Protein AF-A0A397EWI5-F1 (afdb_monomer)

InterPro domains:
  IPR003034 SAP domain [PS50800] (207-234)
  IPR019380 Casein kinase substrate, phosphoprotein PP28 [PF10252] (102-180)
  IPR039876 28kDa heat- and acid-stable phosphoprotein [PTHR22055] (16-190)

Foldseek 3Di:
DDDDDDDDPPPPPPPPDDPPVPDDDDDDDDPVSVVVVVVVVVVVVVVVVVCVVVVPPDPPPPPPDPPPDDPPPPVVVVPDDDPPPPPDDDDPDCVVVDPPPDPVPPDPDDDDPVNDDPPDDDDDDDPVRVVVVVVVVVVVVVVVCLVVLNDPVSVVVVVVVVVVVVVVVVVVVVVVVVVVVVVVVVVVVVVVCVVLPPCPPPDPVRLLVDDLVVLLVVCVSVVHDSDDDSVVSD

Mean predicted aligned error: 22.22 Å

pLDDT: mean 75.59, std 18.31, range [39.31, 98.06]

Solvent-accessible surface area (backbone atoms only — not comparable to full-atom values): 15194 Å² total; per-residue (Å²): 135,86,86,85,85,77,88,78,81,80,74,82,77,81,79,89,70,83,81,87,66,78,72,86,85,84,77,77,90,48,72,68,57,47,52,54,50,48,53,53,51,47,54,52,49,48,55,54,48,49,46,65,73,70,65,65,83,72,88,71,80,80,76,76,64,90,72,85,87,65,70,82,69,59,67,68,65,76,74,70,86,83,84,80,76,79,75,77,78,77,73,74,71,70,68,70,71,59,82,78,86,49,86,84,67,66,74,85,72,84,80,55,81,89,76,62,64,92,83,56,82,77,74,79,72,50,74,69,52,50,54,48,52,51,52,50,52,50,50,52,50,49,51,53,35,37,76,69,41,69,35,73,65,37,40,51,52,50,51,53,52,49,52,53,49,49,54,50,51,52,51,52,50,50,49,52,53,50,52,52,51,48,50,50,50,48,51,51,50,50,54,52,45,52,75,74,43,88,66,73,82,66,52,75,71,55,50,69,68,51,54,62,65,60,38,37,50,56,26,52,78,70,72,46,80,73,77,74,57,66,80,71,57,99

Radius of gyration: 45.36 Å; Cα contacts (8 Å, |Δi|>4): 39; chains: 1; bounding box: 92×62×123 Å

Organism: Aphanomyces astaci (NCBI:txid112090)

Secondary structure (DSSP, 8-state):
-----------------------------SHHHHHHHHHHHHHHHHHHHHHHHH-------------TT-HHHHHHHTTS-------PPPPPGGGGTS----GGG---PPPPGGG--TTSPPPP--HHHHHHHHHHHHHHHHHHHHHTT-SHHHHHHHHHHHHHHHHHHHHHHHHHHHHHHHHHHHHHHHHHHHHT-------HHHHHHS-HHHHHHHHHHTT----S-GGG--

Sequence (234 aa):
MSGKGDAAAKKAKSSKRNSLKGGNRKFVTSAEELEARNVVEEVRQEKRRVRRDDGESDDEDDDEEDADGVVFDRIVEEKEDEIEEKKVSKPKGVAGIIQVQNPNFASTKAIKAKDIDPNAEAQPLTRREREAIEKEAKAANYMKRHLAGQTDEAKRDIRRLEEVKKRREDAALRKKQEEEAAAELAKKAAKVSVKGGDDEALDARAIKALKPNALKDHLKERGLSIQGQKNDLI

Structure (mmCIF, N/CA/C/O backbone):
data_AF-A0A397EWI5-F1
#
_entry.id   AF-A0A397EWI5-F1
#
loop_
_atom_site.group_PDB
_atom_site.id
_atom_site.type_symbol
_atom_site.label_atom_id
_atom_site.label_alt_id
_atom_site.label_comp_id
_atom_site.label_asym_id
_atom_site.label_entity_id
_atom_site.label_seq_id
_atom_site.pdbx_PDB_ins_code
_atom_site.Cartn_x
_atom_site.Cartn_y
_atom_site.Cartn_z
_atom_site.occupancy
_atom_site.B_iso_or_equiv
_atom_site.auth_seq_id
_atom_site.auth_comp_id
_atom_site.auth_asym_id
_atom_site.auth_atom_id
_atom_site.pdbx_PDB_model_num
ATOM 1 N N . MET A 1 1 ? -60.753 34.280 -49.399 1.00 40.81 1 MET A N 1
ATOM 2 C CA . MET A 1 1 ? -59.974 35.533 -49.324 1.00 40.81 1 MET A CA 1
ATOM 3 C C . MET A 1 1 ? -59.383 35.657 -47.927 1.00 40.81 1 MET A C 1
ATOM 5 O O . MET A 1 1 ? -60.055 35.279 -46.979 1.00 40.81 1 MET A O 1
ATOM 9 N N . SER A 1 2 ? -58.132 36.126 -47.870 1.00 43.91 2 SER A N 1
ATOM 10 C CA . SER A 1 2 ? -57.338 36.582 -46.711 1.00 43.91 2 SER A CA 1
ATOM 11 C C . SER A 1 2 ? -57.169 35.643 -45.510 1.00 43.91 2 SER A C 1
ATOM 13 O O . SER A 1 2 ? -58.059 35.491 -44.675 1.00 43.91 2 SER A O 1
ATOM 15 N N . GLY A 1 3 ? -55.959 35.089 -45.403 1.00 40.38 3 GLY A N 1
ATOM 16 C CA . GLY A 1 3 ? -55.473 34.352 -44.246 1.00 40.38 3 GLY A CA 1
ATOM 17 C C . GLY A 1 3 ? -55.273 35.219 -42.999 1.00 40.38 3 GLY A C 1
ATOM 18 O O . GLY A 1 3 ? -54.975 36.409 -43.077 1.00 40.38 3 GLY A O 1
ATOM 19 N N . LYS A 1 4 ? -55.408 34.571 -41.842 1.00 45.59 4 LYS A N 1
ATOM 20 C CA . LYS A 1 4 ? -54.893 35.033 -40.552 1.00 45.59 4 LYS A CA 1
ATOM 21 C C . LYS A 1 4 ? -53.598 34.275 -40.291 1.00 45.59 4 LYS A C 1
ATOM 23 O O . LYS A 1 4 ? -53.622 33.075 -40.039 1.00 45.59 4 LYS A O 1
ATOM 28 N N . GLY A 1 5 ? -52.476 34.968 -40.456 1.00 44.75 5 GLY A N 1
ATOM 29 C CA . GLY A 1 5 ? -51.176 34.498 -40.006 1.00 44.75 5 GLY A CA 1
ATOM 30 C C . GLY A 1 5 ? -51.009 34.857 -38.538 1.00 44.75 5 GLY A C 1
ATOM 31 O O . GLY A 1 5 ? -50.832 36.029 -38.226 1.00 44.75 5 GLY A O 1
ATOM 32 N N . ASP A 1 6 ? -51.053 33.857 -37.662 1.00 45.38 6 ASP A N 1
ATOM 33 C CA . ASP A 1 6 ? -50.545 33.980 -36.299 1.00 45.38 6 ASP A CA 1
ATOM 34 C C . ASP A 1 6 ? -49.130 33.400 -36.244 1.00 45.38 6 ASP A C 1
ATOM 36 O O . ASP A 1 6 ? -48.867 32.241 -36.577 1.00 45.38 6 ASP A O 1
ATOM 40 N N . ALA A 1 7 ? -48.198 34.271 -35.874 1.00 52.75 7 ALA A N 1
ATOM 41 C CA . ALA A 1 7 ? -46.773 34.021 -35.807 1.00 52.75 7 ALA A CA 1
ATOM 42 C C . ALA A 1 7 ? -46.434 33.025 -34.686 1.00 52.75 7 ALA A C 1
ATOM 44 O O . ALA A 1 7 ? -46.258 33.400 -33.528 1.00 52.75 7 ALA A O 1
ATOM 45 N N . ALA A 1 8 ? -46.264 31.749 -35.030 1.00 46.31 8 ALA A N 1
ATOM 46 C CA . ALA A 1 8 ? -45.637 30.772 -34.145 1.00 46.31 8 ALA A CA 1
ATOM 47 C C . ALA A 1 8 ? -44.123 30.742 -34.403 1.00 46.31 8 ALA A C 1
ATOM 49 O O . ALA A 1 8 ? -43.613 29.943 -35.190 1.00 46.31 8 ALA A O 1
ATOM 50 N N . ALA A 1 9 ? -43.394 31.630 -33.725 1.00 50.38 9 ALA A N 1
ATOM 51 C CA . ALA A 1 9 ? -41.940 31.591 -33.643 1.00 50.38 9 ALA A CA 1
ATOM 52 C C . ALA A 1 9 ? -41.485 30.258 -33.014 1.00 50.38 9 ALA A C 1
ATOM 54 O O . ALA A 1 9 ? -41.440 30.105 -31.791 1.00 50.38 9 ALA A O 1
ATOM 55 N N . LYS A 1 10 ? -41.132 29.270 -33.848 1.00 51.84 10 LYS A N 1
ATOM 56 C CA . LYS A 1 10 ? -40.450 28.049 -33.403 1.00 51.84 10 LYS A CA 1
ATOM 57 C C . LYS A 1 10 ? -39.008 28.392 -33.030 1.00 51.84 10 LYS A C 1
ATOM 59 O O . LYS A 1 10 ? -38.083 28.273 -33.825 1.00 51.84 10 LYS A O 1
ATOM 64 N N . LYS A 1 11 ? -38.829 28.824 -31.783 1.00 46.34 11 LYS A N 1
ATOM 65 C CA . LYS A 1 11 ? -37.534 28.885 -31.103 1.00 46.34 11 LYS A CA 1
ATOM 66 C C . LYS A 1 11 ? -36.991 27.452 -31.031 1.00 46.34 11 LYS A C 1
ATOM 68 O O . LYS A 1 11 ? -37.530 26.631 -30.288 1.00 46.34 11 LYS A O 1
ATOM 73 N N . ALA A 1 12 ? -35.970 27.141 -31.828 1.00 51.84 12 ALA A N 1
ATOM 74 C CA . ALA A 1 12 ? -35.225 25.892 -31.733 1.00 51.84 12 ALA A CA 1
ATOM 75 C C . ALA A 1 12 ? -34.712 25.741 -30.292 1.00 51.84 12 ALA A C 1
ATOM 77 O O . ALA A 1 12 ? -33.866 26.508 -29.831 1.00 51.84 12 ALA A O 1
ATOM 78 N N . LYS A 1 13 ? -35.279 24.795 -29.537 1.00 49.25 13 LYS A N 1
ATOM 79 C CA . LYS A 1 13 ? -34.755 24.425 -28.224 1.00 49.25 13 LYS A CA 1
ATOM 80 C C . LYS A 1 13 ? -33.494 23.605 -28.467 1.00 49.25 13 LYS A C 1
ATOM 82 O O . LYS A 1 13 ? -33.580 22.416 -28.745 1.00 49.25 13 LYS A O 1
ATOM 87 N N . SER A 1 14 ? -32.331 24.237 -28.345 1.00 51.69 14 SER A N 1
ATOM 88 C CA . SER A 1 14 ? -31.077 23.524 -28.135 1.00 51.69 14 SER A CA 1
ATOM 89 C C . SER A 1 14 ? -31.156 22.790 -26.789 1.00 51.69 14 SER A C 1
ATOM 91 O O . SER A 1 14 ? -30.956 23.357 -25.713 1.00 51.69 14 SER A O 1
ATOM 93 N N . SER A 1 15 ? -31.502 21.505 -26.833 1.00 55.22 15 SER A N 1
ATOM 94 C CA . SER A 1 15 ? -31.470 20.605 -25.673 1.00 55.22 15 SER A CA 1
ATOM 95 C C . SER A 1 15 ? -30.116 19.911 -25.521 1.00 55.22 15 SER A C 1
ATOM 97 O O . SER A 1 15 ? -30.029 18.847 -24.920 1.00 55.22 15 SER A O 1
ATOM 99 N N . LYS A 1 16 ? -29.034 20.516 -26.023 1.00 56.16 16 LYS A N 1
ATOM 100 C CA . LYS A 1 16 ? -27.659 20.068 -25.772 1.00 56.16 16 LYS A CA 1
ATOM 101 C C . LYS A 1 16 ? -27.161 20.728 -24.484 1.00 56.16 16 LYS A C 1
ATOM 103 O O . LYS A 1 16 ? -26.320 21.618 -24.496 1.00 56.16 16 LYS A O 1
ATOM 108 N N . ARG A 1 17 ? -27.782 20.374 -23.357 1.00 54.47 17 ARG A N 1
ATOM 109 C CA . ARG A 1 17 ? -27.314 20.769 -22.024 1.00 54.47 17 ARG A CA 1
ATOM 110 C C . ARG A 1 17 ? -27.287 19.552 -21.107 1.00 54.47 17 ARG A C 1
ATOM 112 O O . ARG A 1 17 ? -28.327 19.072 -20.677 1.00 54.47 17 ARG A O 1
ATOM 119 N N . ASN A 1 18 ? -26.057 19.150 -20.797 1.00 54.97 18 ASN A N 1
ATOM 120 C CA . ASN A 1 18 ? -25.626 18.363 -19.646 1.00 54.97 18 ASN A CA 1
ATOM 121 C C . ASN A 1 18 ? -26.155 16.929 -19.523 1.00 54.97 18 ASN A C 1
ATOM 123 O O . ASN A 1 18 ? -26.955 16.629 -18.641 1.00 54.97 18 ASN A O 1
ATOM 127 N N . SER A 1 19 ? -25.549 16.006 -20.268 1.00 54.91 19 SER A N 1
ATOM 128 C CA . SER A 1 19 ? -25.413 14.615 -19.822 1.00 54.91 19 SER A CA 1
ATOM 129 C C . SER A 1 19 ? -23.943 14.265 -19.558 1.00 54.91 19 SER A C 1
ATOM 131 O O . SER A 1 19 ? -23.431 13.276 -20.060 1.00 54.91 19 SER A O 1
ATOM 133 N N . LEU A 1 20 ? -23.260 15.038 -18.700 1.00 54.41 20 LEU A N 1
ATOM 134 C CA . LEU A 1 20 ? -22.040 14.576 -18.010 1.00 54.41 20 LEU A CA 1
ATOM 135 C C . LEU A 1 20 ? -22.414 13.629 -16.852 1.00 54.41 20 LEU A C 1
ATOM 137 O O . LEU A 1 20 ? -21.931 13.756 -15.727 1.00 54.41 20 LEU A O 1
ATOM 141 N N . LYS A 1 21 ? -23.339 12.698 -17.089 1.00 59.12 21 LYS A N 1
ATOM 142 C CA . LYS A 1 21 ? -23.600 11.624 -16.139 1.00 59.12 21 LYS A CA 1
ATOM 143 C C . LYS A 1 21 ? -22.711 10.482 -16.591 1.00 59.12 21 LYS A C 1
ATOM 145 O O . LYS A 1 21 ? -23.072 9.754 -17.505 1.00 59.12 21 LYS A O 1
ATOM 150 N N . GLY A 1 22 ? -21.502 10.434 -16.024 1.00 61.28 22 GLY A N 1
ATOM 151 C CA . GLY A 1 22 ? -20.547 9.361 -16.284 1.00 61.28 22 GLY A CA 1
ATOM 152 C C . GLY A 1 22 ? -21.272 8.020 -16.230 1.00 61.28 22 GLY A C 1
ATOM 153 O O . GLY A 1 22 ? -22.073 7.802 -15.316 1.00 61.28 22 GLY A O 1
ATOM 154 N N . GLY A 1 23 ? -21.054 7.195 -17.255 1.00 72.88 23 GLY A N 1
ATOM 155 C CA . GLY A 1 23 ? -21.758 5.931 -17.440 1.00 72.88 23 GLY A CA 1
ATOM 156 C C . GLY A 1 23 ? -21.698 5.028 -16.206 1.00 72.88 23 GLY A C 1
ATOM 157 O O . GLY A 1 23 ? -20.867 5.207 -15.308 1.00 72.88 23 GLY A O 1
ATOM 158 N N . ASN A 1 24 ? -22.605 4.051 -16.153 1.00 74.81 24 ASN A N 1
ATOM 159 C CA . ASN A 1 24 ? -22.668 3.087 -15.058 1.00 74.81 24 ASN A CA 1
ATOM 160 C C . ASN A 1 24 ? -21.294 2.432 -14.846 1.00 74.81 24 ASN A C 1
ATOM 162 O O . ASN A 1 24 ? -20.687 1.912 -15.781 1.00 74.81 24 ASN A O 1
ATOM 166 N N . ARG A 1 25 ? -20.790 2.460 -13.604 1.00 75.12 25 ARG A N 1
ATOM 167 C CA . ARG A 1 25 ? -19.503 1.840 -13.266 1.00 75.12 25 ARG A CA 1
ATOM 168 C C . ARG A 1 25 ? -19.648 0.321 -13.376 1.00 75.12 25 ARG A C 1
ATOM 170 O O . ARG A 1 25 ? -20.287 -0.287 -12.522 1.00 75.12 25 ARG A O 1
ATOM 177 N N . LYS A 1 26 ? -19.055 -0.276 -14.412 1.00 79.75 26 LYS A N 1
ATOM 178 C CA . LYS A 1 26 ? -18.912 -1.732 -14.543 1.00 79.75 26 LYS A CA 1
ATOM 179 C C . LYS A 1 26 ? -17.793 -2.185 -13.585 1.00 79.75 26 LYS A C 1
ATOM 181 O O . LYS A 1 26 ? -16.644 -1.761 -13.742 1.00 79.75 26 LYS A O 1
ATOM 186 N N . PHE A 1 27 ? -18.143 -2.948 -12.545 1.00 82.31 27 PHE A N 1
ATOM 187 C CA . PHE A 1 27 ? -17.181 -3.545 -11.608 1.00 82.31 27 PHE A CA 1
ATOM 188 C C . PHE A 1 27 ? -16.702 -4.885 -12.160 1.00 82.31 27 PHE A C 1
ATOM 190 O O . PHE A 1 27 ? -17.518 -5.666 -12.629 1.00 82.31 27 PHE A O 1
ATOM 197 N N . VAL A 1 28 ? -15.400 -5.139 -12.079 1.00 83.94 28 VAL A N 1
ATOM 198 C CA . VAL A 1 28 ? -14.794 -6.389 -12.548 1.00 83.94 28 VAL A CA 1
ATOM 199 C C . VAL A 1 28 ? -14.930 -7.453 -11.460 1.00 83.94 28 VAL A C 1
ATOM 201 O O . VAL A 1 28 ? -14.642 -7.175 -10.294 1.00 83.94 28 VAL A O 1
ATOM 204 N N . THR A 1 29 ? -15.393 -8.648 -11.827 1.00 85.06 29 THR A N 1
ATOM 205 C CA . THR A 1 29 ? -15.746 -9.724 -10.886 1.00 85.06 29 THR A CA 1
ATOM 206 C C . THR A 1 29 ? -14.739 -10.875 -10.858 1.00 85.06 29 THR A C 1
ATOM 208 O O . THR A 1 29 ? -14.727 -11.645 -9.897 1.00 85.06 29 THR A O 1
ATOM 211 N N . SER A 1 30 ? -13.846 -10.969 -11.851 1.00 88.62 30 SER A N 1
ATOM 212 C CA . SER A 1 30 ? -12.783 -11.981 -11.918 1.00 88.62 30 SER A CA 1
ATOM 213 C C . SER A 1 30 ? -11.480 -11.433 -12.519 1.00 88.62 30 SER A C 1
ATOM 215 O O . SER A 1 30 ? -11.474 -10.398 -13.182 1.00 88.62 30 SER A O 1
ATOM 217 N N . ALA A 1 31 ? -10.355 -12.113 -12.271 1.00 85.44 31 ALA A N 1
ATOM 218 C CA . ALA A 1 31 ? -9.055 -11.715 -12.823 1.00 85.44 31 ALA A CA 1
ATOM 219 C C . ALA A 1 31 ? -9.010 -11.851 -14.355 1.00 85.44 31 ALA A C 1
ATOM 221 O O . ALA A 1 31 ? -8.491 -10.971 -15.034 1.00 85.44 31 ALA A O 1
ATOM 222 N N . GLU A 1 32 ? -9.638 -12.897 -14.888 1.00 83.44 32 GLU A N 1
ATOM 223 C CA . GLU A 1 32 ? -9.771 -13.134 -16.328 1.00 83.44 32 GLU A CA 1
ATOM 224 C C . GLU A 1 32 ? -10.577 -12.015 -17.013 1.00 83.44 32 GLU A C 1
ATOM 226 O O . GLU A 1 32 ? -10.194 -11.515 -18.068 1.00 83.44 32 GLU A O 1
ATOM 231 N N . GLU A 1 33 ? -11.638 -11.523 -16.362 1.00 83.12 33 GLU A N 1
ATOM 232 C CA . GLU A 1 33 ? -12.426 -10.383 -16.849 1.00 83.12 33 GLU A CA 1
ATOM 233 C C . GLU A 1 33 ? -11.620 -9.066 -16.843 1.00 83.12 33 GLU A C 1
ATOM 235 O O . GLU A 1 33 ? -11.807 -8.215 -17.715 1.00 83.12 33 GLU A O 1
ATOM 240 N N . LEU A 1 34 ? -10.689 -8.895 -15.895 1.00 82.56 34 LEU A N 1
ATOM 241 C CA . LEU A 1 34 ? -9.785 -7.740 -15.863 1.00 82.56 34 LEU A CA 1
ATOM 242 C C . LEU A 1 34 ? -8.803 -7.775 -17.040 1.00 82.56 34 LEU A C 1
ATOM 244 O O . LEU A 1 34 ? -8.596 -6.760 -17.702 1.00 82.56 34 LEU A O 1
ATOM 248 N N . GLU A 1 35 ? -8.200 -8.936 -17.292 1.00 84.25 35 GLU A N 1
ATOM 249 C CA . GLU A 1 35 ? -7.240 -9.132 -18.379 1.00 84.25 35 GLU A CA 1
ATOM 250 C C . GLU A 1 35 ? -7.906 -8.934 -19.739 1.00 84.25 35 GLU A C 1
ATOM 252 O O . GLU A 1 35 ? -7.403 -8.163 -20.557 1.00 84.25 35 GLU A O 1
ATOM 257 N N . ALA A 1 36 ? -9.091 -9.515 -19.943 1.00 84.56 36 ALA A N 1
ATOM 258 C CA . ALA A 1 36 ? -9.870 -9.317 -21.160 1.00 84.56 36 ALA A CA 1
ATOM 259 C C . ALA A 1 36 ? -10.200 -7.833 -21.392 1.00 84.56 36 ALA A C 1
ATOM 261 O O . ALA A 1 36 ? -10.023 -7.314 -22.496 1.00 84.56 36 ALA A O 1
ATOM 262 N N . ARG A 1 37 ? -10.614 -7.112 -20.343 1.00 84.00 37 ARG A N 1
ATOM 263 C CA . ARG A 1 37 ? -10.867 -5.669 -20.434 1.00 84.00 37 ARG A CA 1
ATOM 264 C C . ARG A 1 37 ? -9.605 -4.881 -20.790 1.00 84.00 37 ARG A C 1
ATOM 266 O O . ARG A 1 37 ? -9.681 -3.968 -21.610 1.00 84.00 37 ARG A O 1
ATOM 273 N N . ASN A 1 38 ? -8.468 -5.217 -20.186 1.00 86.62 38 ASN A N 1
ATOM 274 C CA . ASN A 1 38 ? -7.202 -4.536 -20.452 1.00 86.62 38 ASN A CA 1
ATOM 275 C C . ASN A 1 38 ? -6.766 -4.729 -21.908 1.00 86.62 38 ASN A C 1
ATOM 277 O O . ASN A 1 38 ? -6.402 -3.752 -22.553 1.00 86.62 38 ASN A O 1
ATOM 281 N N . VAL A 1 39 ? -6.890 -5.943 -22.454 1.00 88.56 39 VAL A N 1
ATOM 282 C CA . VAL A 1 39 ? -6.578 -6.229 -23.865 1.00 88.56 39 VAL A CA 1
ATOM 283 C C . VAL A 1 39 ? -7.465 -5.408 -24.804 1.00 88.56 39 VAL A C 1
ATOM 285 O O . VAL A 1 39 ? -6.971 -4.797 -25.750 1.00 88.56 39 VAL A O 1
ATOM 288 N N . VAL A 1 40 ? -8.769 -5.327 -24.527 1.00 85.56 40 VAL A N 1
ATOM 289 C CA . VAL A 1 40 ? -9.700 -4.508 -25.323 1.00 85.56 40 VAL A CA 1
ATOM 290 C C . VAL A 1 40 ? -9.335 -3.020 -25.254 1.00 85.56 40 VAL A C 1
ATOM 292 O O . VAL A 1 40 ? -9.338 -2.327 -26.276 1.00 85.56 40 VAL A O 1
ATOM 295 N N . GLU A 1 41 ? -8.990 -2.507 -24.070 1.00 82.06 41 GLU A N 1
ATOM 296 C CA . GLU A 1 41 ? -8.548 -1.118 -23.916 1.00 82.06 41 GLU A CA 1
ATOM 297 C C . GLU A 1 41 ? -7.204 -0.850 -24.618 1.00 82.06 41 GLU A C 1
ATOM 299 O O . GLU A 1 41 ? -7.044 0.220 -25.210 1.00 82.06 41 GLU A O 1
ATOM 304 N N . GLU A 1 42 ? -6.265 -1.797 -24.615 1.00 82.19 42 GLU A N 1
ATOM 305 C CA . GLU A 1 42 ? -4.983 -1.690 -25.323 1.00 82.19 42 GLU A CA 1
ATOM 306 C C . GLU A 1 42 ? -5.174 -1.635 -26.837 1.00 82.19 42 GLU A C 1
ATOM 308 O O . GLU A 1 42 ? -4.669 -0.707 -27.471 1.00 82.19 42 GLU A O 1
ATOM 313 N N . VAL A 1 43 ? -5.992 -2.526 -27.404 1.00 85.12 43 VAL A N 1
ATOM 314 C CA . VAL A 1 43 ? -6.342 -2.500 -28.834 1.00 85.12 43 VAL A CA 1
ATOM 315 C C . VAL A 1 43 ? -6.999 -1.169 -29.203 1.00 85.12 43 VAL A C 1
ATOM 317 O O . VAL A 1 43 ? -6.656 -0.551 -30.212 1.00 85.12 43 VAL A O 1
ATOM 320 N N . ARG A 1 44 ? -7.906 -0.658 -28.360 1.00 83.56 44 ARG A N 1
ATOM 321 C CA . ARG A 1 44 ? -8.548 0.647 -28.586 1.00 83.56 44 ARG A CA 1
ATOM 322 C C . ARG A 1 44 ? -7.546 1.801 -28.529 1.00 83.56 44 ARG A C 1
ATOM 324 O O . ARG A 1 44 ? -7.656 2.763 -29.294 1.00 83.56 44 ARG A O 1
ATOM 331 N N . GLN A 1 45 ? -6.576 1.740 -27.619 1.00 81.94 45 GLN A N 1
ATOM 332 C CA . GLN A 1 45 ? -5.511 2.737 -27.534 1.00 81.94 45 GLN A CA 1
ATOM 333 C C . GLN A 1 45 ? -4.575 2.671 -28.737 1.00 81.94 45 GLN A C 1
ATOM 335 O O . GLN A 1 45 ? -4.182 3.723 -29.235 1.00 81.94 45 GLN A O 1
ATOM 340 N N . GLU A 1 46 ? -4.233 1.475 -29.204 1.00 81.44 46 GLU A N 1
ATOM 341 C CA . GLU A 1 46 ? -3.373 1.268 -30.362 1.00 81.44 46 GLU A CA 1
ATOM 342 C C . GLU A 1 46 ? -4.047 1.775 -31.636 1.00 81.44 46 GLU A C 1
ATOM 344 O O . GLU A 1 46 ? -3.475 2.632 -32.305 1.00 81.44 46 GLU A O 1
ATOM 349 N N . LYS A 1 47 ? -5.321 1.426 -31.874 1.00 80.75 47 LYS A N 1
ATOM 350 C CA . LYS A 1 47 ? -6.131 2.008 -32.962 1.00 80.75 47 LYS A CA 1
ATOM 351 C C . LYS A 1 47 ? -6.144 3.542 -32.907 1.00 80.75 47 LYS A C 1
ATOM 353 O O . LYS A 1 47 ? -5.946 4.210 -33.919 1.00 80.75 47 LYS A O 1
ATOM 358 N N . ARG A 1 48 ? -6.294 4.134 -31.713 1.00 79.38 48 ARG A N 1
ATOM 359 C CA . ARG A 1 48 ? -6.238 5.600 -31.538 1.00 79.38 48 ARG A CA 1
ATOM 360 C C . ARG A 1 48 ? -4.846 6.182 -31.805 1.00 79.38 48 ARG A C 1
ATOM 362 O O . ARG A 1 48 ? -4.745 7.329 -32.232 1.00 79.38 48 ARG A O 1
ATOM 369 N N . ARG A 1 49 ? -3.771 5.454 -31.498 1.00 80.62 49 ARG A N 1
ATOM 370 C CA . ARG A 1 49 ? -2.395 5.883 -31.792 1.00 80.62 49 ARG A CA 1
ATOM 371 C C . ARG A 1 49 ? -2.125 5.835 -33.288 1.00 80.62 49 ARG A C 1
ATOM 373 O O . ARG A 1 49 ? -1.601 6.813 -33.798 1.00 80.62 49 ARG A O 1
ATOM 380 N N . VAL A 1 50 ? -2.559 4.776 -33.967 1.00 80.62 50 VAL A N 1
ATOM 381 C CA . VAL A 1 50 ? -2.434 4.628 -35.422 1.00 80.62 50 VAL A CA 1
ATOM 382 C C . VAL A 1 50 ? -3.169 5.760 -36.144 1.00 80.62 50 VAL A C 1
ATOM 384 O O . VAL A 1 50 ? -2.540 6.463 -36.922 1.00 80.62 50 VAL A O 1
ATOM 387 N N . ARG A 1 51 ? -4.428 6.066 -35.784 1.00 77.88 51 ARG A N 1
ATOM 388 C CA . ARG A 1 51 ? -5.158 7.222 -36.359 1.00 77.88 51 ARG A CA 1
ATOM 389 C C . ARG A 1 51 ? -4.437 8.565 -36.156 1.00 77.88 51 ARG A C 1
ATOM 391 O O . ARG A 1 51 ? -4.521 9.452 -36.995 1.00 77.88 51 ARG A O 1
ATOM 398 N N . ARG A 1 52 ? -3.725 8.743 -35.035 1.00 76.69 52 ARG A N 1
ATOM 399 C CA . ARG A 1 52 ? -2.941 9.969 -34.783 1.00 76.69 52 ARG A CA 1
ATOM 400 C C . ARG A 1 52 ? -1.641 10.028 -35.577 1.00 76.69 52 ARG A C 1
ATOM 402 O O . ARG A 1 52 ? -1.187 11.132 -35.857 1.00 76.69 52 ARG A O 1
ATOM 409 N N . ASP A 1 53 ? -1.034 8.880 -35.856 1.00 68.25 53 ASP A N 1
ATOM 410 C CA . ASP A 1 53 ? 0.217 8.778 -36.610 1.00 68.25 53 ASP A CA 1
ATOM 411 C C . ASP A 1 53 ? -0.031 8.899 -38.124 1.00 68.25 53 ASP A C 1
ATOM 413 O O . ASP A 1 53 ? 0.760 9.530 -38.820 1.00 68.25 53 ASP A O 1
ATOM 417 N N . ASP A 1 54 ? -1.170 8.392 -38.609 1.00 60.78 54 ASP A N 1
ATOM 418 C CA . ASP A 1 54 ? -1.543 8.395 -40.032 1.00 60.78 54 ASP A CA 1
ATOM 419 C C . ASP A 1 54 ? -2.171 9.720 -40.521 1.00 60.78 54 ASP A C 1
ATOM 421 O O . ASP A 1 54 ? -2.260 9.992 -41.714 1.00 60.78 54 ASP A O 1
ATOM 425 N N . GLY A 1 55 ? -2.551 10.619 -39.605 1.00 53.97 55 GLY A N 1
ATOM 426 C CA . GLY A 1 55 ? -3.024 11.968 -39.947 1.00 53.97 55 GLY A CA 1
ATOM 427 C C . GLY A 1 55 ? -4.407 12.031 -40.611 1.00 53.97 55 GLY A C 1
ATOM 428 O O . GLY A 1 55 ? -4.850 13.126 -40.968 1.00 53.97 55 GLY A O 1
ATOM 429 N N . GLU A 1 56 ? -5.109 10.904 -40.735 1.00 48.72 56 GLU A N 1
ATOM 430 C CA . GLU A 1 56 ? -6.491 10.838 -41.205 1.00 48.72 56 GLU A CA 1
ATOM 431 C C . GLU A 1 56 ? -7.444 11.338 -40.106 1.00 48.72 56 GLU A C 1
ATOM 433 O O . GLU A 1 56 ? -7.870 10.625 -39.197 1.00 48.72 56 GLU A O 1
ATOM 438 N N . SER A 1 57 ? -7.707 12.644 -40.149 1.00 50.41 57 SER A N 1
ATOM 439 C CA . SER A 1 57 ? -8.716 13.327 -39.340 1.00 50.41 57 SER A CA 1
ATOM 440 C C . SER A 1 57 ? -10.087 13.163 -39.994 1.00 50.41 57 SER A C 1
ATOM 442 O O . SER A 1 57 ? -10.629 14.140 -40.512 1.00 50.41 57 SER A O 1
ATOM 444 N N . ASP A 1 58 ? -10.638 11.952 -39.970 1.00 43.38 58 ASP A N 1
ATOM 445 C CA . ASP A 1 58 ? -12.071 11.761 -40.182 1.00 43.38 58 ASP A CA 1
ATOM 446 C C . ASP A 1 58 ? -12.741 11.544 -38.822 1.00 43.38 58 ASP A C 1
ATOM 448 O O . ASP A 1 58 ? -12.470 10.584 -38.099 1.00 43.38 58 ASP A O 1
ATOM 452 N N . ASP A 1 59 ? -13.539 12.536 -38.437 1.00 49.06 59 ASP A N 1
ATOM 453 C CA . ASP A 1 59 ? -14.284 12.635 -37.179 1.00 49.06 59 ASP A CA 1
ATOM 454 C C . ASP A 1 59 ? -15.610 11.868 -37.337 1.00 49.06 59 ASP A C 1
ATOM 456 O O . ASP A 1 59 ? -16.699 12.398 -37.108 1.00 49.06 59 ASP A O 1
ATOM 460 N N . GLU A 1 60 ? -15.530 10.624 -37.817 1.00 41.41 60 GLU A N 1
ATOM 461 C CA . GLU A 1 60 ? -16.649 9.695 -37.734 1.00 41.41 60 GLU A CA 1
ATOM 462 C C . GLU A 1 60 ? -16.699 9.185 -36.290 1.00 41.41 60 GLU A C 1
ATOM 464 O O . GLU A 1 60 ? -15.915 8.328 -35.866 1.00 41.41 60 GLU A O 1
ATOM 469 N N . ASP A 1 61 ? -17.585 9.821 -35.515 1.00 46.38 61 ASP A N 1
ATOM 470 C CA . ASP A 1 61 ? -18.061 9.367 -34.211 1.00 46.38 61 ASP A CA 1
ATOM 471 C C . ASP A 1 61 ? -18.390 7.869 -34.312 1.00 46.38 61 ASP A C 1
ATOM 473 O O . ASP A 1 61 ? -19.427 7.461 -34.834 1.00 46.38 61 ASP A O 1
ATOM 477 N N . ASP A 1 62 ? -17.460 7.054 -33.817 1.00 45.91 62 ASP A N 1
ATOM 478 C CA . ASP A 1 62 ? -17.591 5.615 -33.618 1.00 45.91 62 ASP A CA 1
ATOM 479 C C . ASP A 1 62 ? -18.549 5.375 -32.439 1.00 45.91 62 ASP A C 1
ATOM 481 O O . ASP A 1 62 ? -18.155 4.952 -31.347 1.00 45.91 62 ASP A O 1
ATOM 485 N N . ASP A 1 63 ? -19.817 5.729 -32.662 1.00 43.53 63 ASP A N 1
ATOM 486 C CA . ASP A 1 63 ? -20.994 5.255 -31.936 1.00 43.53 63 ASP A CA 1
ATOM 487 C C . ASP A 1 63 ? -21.298 3.805 -32.382 1.00 43.53 63 ASP A C 1
ATOM 489 O O . ASP A 1 63 ? -22.431 3.452 -32.713 1.00 43.53 63 ASP A O 1
ATOM 493 N N . GLU A 1 64 ? -20.296 2.916 -32.374 1.00 43.78 64 GLU A N 1
ATOM 494 C CA . GLU A 1 64 ? -20.565 1.488 -32.204 1.00 43.78 64 GLU A CA 1
ATOM 495 C C . GLU A 1 64 ? -20.936 1.279 -30.736 1.00 43.78 64 GLU A C 1
ATOM 497 O O . GLU A 1 64 ? -20.120 0.983 -29.856 1.00 43.78 64 GLU A O 1
ATOM 502 N N . GLU A 1 65 ? -22.220 1.550 -30.489 1.00 41.72 65 GLU A N 1
ATOM 503 C CA . GLU A 1 65 ? -22.956 1.201 -29.289 1.00 41.72 65 GLU A CA 1
ATOM 504 C C . GLU A 1 65 ? -22.552 -0.193 -28.809 1.00 41.72 65 GLU A C 1
ATOM 506 O O . GLU A 1 65 ? -22.416 -1.126 -29.600 1.00 41.72 65 GLU A O 1
ATOM 511 N N . ASP A 1 66 ? -22.399 -0.305 -27.486 1.00 48.91 66 ASP A N 1
ATOM 512 C CA . ASP A 1 66 ? -22.365 -1.535 -26.703 1.00 48.91 66 ASP A CA 1
ATOM 513 C C . ASP A 1 66 ? -23.341 -2.607 -27.262 1.00 48.91 66 ASP A C 1
ATOM 515 O O 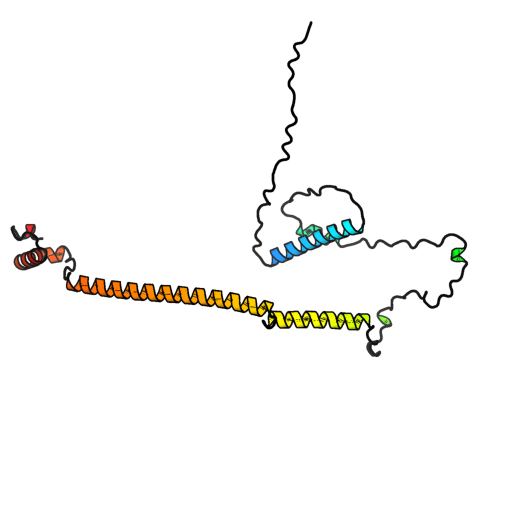. ASP A 1 66 ? -24.459 -2.771 -26.773 1.00 48.91 66 ASP A O 1
ATOM 519 N N . ALA A 1 67 ? -22.924 -3.375 -28.270 1.00 39.31 67 ALA A N 1
ATOM 520 C CA . ALA A 1 67 ? -23.626 -4.565 -28.723 1.00 39.31 67 ALA A CA 1
ATOM 521 C C . ALA A 1 67 ? -23.168 -5.730 -27.843 1.00 39.31 67 ALA A C 1
ATOM 523 O O . ALA A 1 67 ? -22.146 -6.378 -28.082 1.00 39.31 67 ALA A O 1
ATOM 524 N N . ASP A 1 68 ? -23.927 -5.934 -26.768 1.00 46.62 68 ASP A N 1
ATOM 525 C CA . ASP A 1 68 ? -23.865 -7.086 -25.874 1.00 46.62 68 ASP A CA 1
ATOM 526 C C . ASP A 1 68 ? -23.610 -8.401 -26.649 1.00 46.62 68 ASP A C 1
ATOM 528 O O . ASP A 1 68 ? -24.450 -8.866 -27.419 1.00 46.62 68 ASP A O 1
ATOM 532 N N . GLY A 1 69 ? -22.470 -9.052 -26.374 1.00 45.78 69 GLY A N 1
ATOM 533 C CA . GLY A 1 69 ? -22.453 -10.515 -26.244 1.00 45.78 69 GLY A CA 1
ATOM 534 C C . GLY A 1 69 ? -21.712 -11.398 -27.259 1.00 45.78 69 GLY A C 1
ATOM 535 O O . GLY A 1 69 ? -21.826 -12.610 -27.109 1.00 45.78 69 GLY A O 1
ATOM 536 N N . VAL A 1 70 ? -20.948 -10.896 -28.243 1.00 41.44 70 VAL A N 1
ATOM 537 C CA . VAL A 1 70 ? -20.309 -11.790 -29.260 1.00 41.44 70 VAL A CA 1
ATOM 538 C C . VAL A 1 70 ? -18.863 -11.453 -29.670 1.00 41.44 70 VAL A C 1
ATOM 540 O O . VAL A 1 70 ? -18.337 -11.985 -30.642 1.00 41.44 70 VAL A O 1
ATOM 543 N N . VAL A 1 71 ? -18.158 -10.622 -28.899 1.00 52.50 71 VAL A N 1
ATOM 544 C CA . VAL A 1 71 ? -16.817 -10.105 -29.260 1.00 52.50 71 VAL A CA 1
ATOM 545 C C . VAL A 1 71 ? -15.687 -11.153 -29.175 1.00 52.50 71 VAL A C 1
ATOM 547 O O . VAL A 1 71 ? -14.607 -10.940 -29.721 1.00 52.50 71 VAL A O 1
ATOM 550 N N . PHE A 1 72 ? -15.913 -12.304 -28.534 1.00 45.53 72 PHE A N 1
ATOM 551 C CA . PHE A 1 72 ? -14.844 -13.284 -28.297 1.00 45.53 72 PHE A CA 1
ATOM 552 C C . PHE A 1 72 ? -14.368 -14.011 -29.568 1.00 45.53 72 PHE A C 1
ATOM 554 O O . PHE A 1 72 ? -13.203 -14.388 -29.637 1.00 45.53 72 PHE A O 1
ATOM 561 N N . ASP A 1 73 ? -15.234 -14.172 -30.575 1.00 44.16 73 ASP A N 1
ATOM 562 C CA . ASP A 1 73 ? -14.929 -14.970 -31.776 1.00 44.16 73 ASP A CA 1
ATOM 563 C C . ASP A 1 73 ? -14.353 -14.120 -32.927 1.00 44.16 73 ASP A C 1
ATOM 565 O O . ASP A 1 73 ? -13.522 -14.575 -33.705 1.00 44.16 73 ASP A O 1
ATOM 569 N N . ARG A 1 74 ? -14.712 -12.830 -32.995 1.00 49.91 74 ARG A N 1
ATOM 570 C CA . ARG A 1 74 ? -14.346 -11.947 -34.119 1.00 49.91 74 ARG A CA 1
ATOM 571 C C . ARG A 1 74 ? -12.918 -11.390 -34.049 1.00 49.91 74 ARG A C 1
ATOM 573 O O . ARG A 1 74 ? -12.331 -11.069 -35.073 1.00 49.91 74 ARG A O 1
ATOM 580 N N . ILE A 1 75 ? -12.340 -11.278 -32.850 1.00 52.03 75 ILE A N 1
ATOM 581 C CA . ILE A 1 75 ? -11.003 -10.678 -32.648 1.00 52.03 75 ILE A CA 1
ATOM 582 C C . ILE A 1 75 ? -9.867 -11.622 -33.087 1.00 52.03 75 ILE A C 1
ATOM 584 O O . ILE A 1 75 ? -8.763 -11.162 -33.378 1.00 52.03 75 ILE A O 1
ATOM 588 N N . VAL A 1 76 ? -10.114 -12.935 -33.140 1.00 46.31 76 VAL A N 1
ATOM 589 C CA . VAL A 1 76 ? -9.103 -13.917 -33.568 1.00 46.31 76 VAL A CA 1
ATOM 590 C C . VAL A 1 76 ? -8.962 -13.950 -35.096 1.00 46.31 76 VAL A C 1
ATOM 592 O O . VAL A 1 76 ? -7.863 -14.188 -35.586 1.00 46.31 76 VAL A O 1
ATOM 595 N N . GLU A 1 77 ? -10.027 -13.643 -35.841 1.00 46.34 77 GLU A N 1
ATOM 596 C CA . GLU A 1 77 ? -10.068 -13.763 -37.306 1.00 46.34 77 GLU A CA 1
ATOM 597 C C . GLU A 1 77 ? -9.456 -12.551 -38.045 1.00 46.34 77 GLU A C 1
ATOM 599 O O . GLU A 1 77 ? -8.910 -12.705 -39.130 1.00 46.34 77 GLU A O 1
ATOM 604 N N . GLU A 1 78 ? -9.435 -11.354 -37.445 1.00 52.69 78 GLU A N 1
ATOM 605 C CA . GLU A 1 78 ? -8.860 -10.138 -38.069 1.00 52.69 78 GLU A CA 1
ATOM 606 C C . GLU A 1 78 ? -7.327 -10.008 -37.923 1.00 52.69 78 GLU A C 1
ATOM 608 O O . GLU A 1 78 ? -6.746 -8.993 -38.309 1.00 52.69 78 GLU A O 1
ATOM 613 N N . LYS A 1 79 ? -6.641 -11.003 -37.341 1.00 53.75 79 LYS A N 1
ATOM 614 C CA . LYS A 1 79 ? -5.173 -10.989 -37.167 1.00 53.75 79 LYS A CA 1
ATOM 615 C C . LYS A 1 79 ? -4.389 -11.667 -38.292 1.00 53.75 79 LYS A C 1
ATOM 617 O O . LYS A 1 79 ? -3.158 -11.666 -38.230 1.00 53.75 79 LYS A O 1
ATOM 622 N N . GLU A 1 80 ? -5.059 -12.210 -39.303 1.00 47.81 80 GLU A N 1
ATOM 623 C CA . GLU A 1 80 ? -4.406 -12.751 -40.495 1.00 47.81 80 GLU A CA 1
ATOM 624 C C . GLU A 1 80 ? -4.584 -11.791 -41.684 1.00 47.81 80 GLU A C 1
ATOM 626 O O . GLU A 1 80 ? -5.694 -11.485 -42.103 1.00 47.81 80 GLU A O 1
ATOM 631 N N . ASP A 1 81 ? -3.434 -11.343 -42.198 1.00 48.12 81 ASP A N 1
ATOM 632 C CA . ASP A 1 81 ? -3.194 -10.715 -43.503 1.00 48.12 81 ASP A CA 1
ATOM 633 C C . ASP A 1 81 ? -3.496 -9.218 -43.705 1.00 48.12 81 ASP A C 1
ATOM 635 O O . ASP A 1 81 ? -4.487 -8.846 -44.319 1.00 48.12 81 ASP A O 1
ATOM 639 N N . GLU A 1 82 ? -2.501 -8.365 -43.406 1.00 49.34 82 GLU A N 1
ATOM 640 C CA . GLU A 1 82 ? -2.138 -7.276 -44.333 1.00 49.34 82 GLU A CA 1
ATOM 641 C C . GLU A 1 82 ? -0.659 -6.860 -44.183 1.00 49.34 82 GLU A C 1
ATOM 643 O O . GLU A 1 82 ? -0.292 -5.898 -43.509 1.00 49.34 82 GLU A O 1
ATOM 648 N N . ILE A 1 83 ? 0.246 -7.619 -44.812 1.00 45.84 83 ILE A N 1
ATOM 649 C CA . ILE A 1 83 ? 1.615 -7.150 -45.064 1.00 45.84 83 ILE A CA 1
ATOM 650 C C . ILE A 1 83 ? 1.547 -6.253 -46.302 1.00 45.84 83 ILE A C 1
ATOM 652 O O . ILE A 1 83 ? 1.667 -6.725 -47.432 1.00 45.84 83 ILE A O 1
ATOM 656 N N . GLU A 1 84 ? 1.347 -4.951 -46.096 1.00 52.47 84 GLU A N 1
ATOM 657 C CA . GLU A 1 84 ? 1.496 -3.955 -47.156 1.00 52.47 84 GLU A CA 1
ATOM 658 C C . GLU A 1 84 ? 2.938 -3.964 -47.685 1.00 52.47 84 GLU A C 1
ATOM 660 O O . GLU A 1 84 ? 3.872 -3.390 -47.109 1.00 52.47 84 GLU A O 1
ATOM 665 N N . GLU A 1 85 ? 3.137 -4.601 -48.837 1.00 50.69 85 GLU A N 1
ATOM 666 C CA . GLU A 1 85 ? 4.350 -4.439 -49.624 1.00 50.69 85 GLU A CA 1
ATOM 667 C C . GLU A 1 85 ? 4.442 -2.986 -50.113 1.00 50.69 85 GLU A C 1
ATOM 669 O O . GLU A 1 85 ? 3.915 -2.617 -51.168 1.00 50.69 85 GLU A O 1
ATOM 674 N N . LYS A 1 86 ? 5.162 -2.143 -49.360 1.00 53.75 86 LYS A N 1
ATOM 675 C CA . LYS A 1 86 ? 5.610 -0.822 -49.822 1.00 53.75 86 LYS A CA 1
ATOM 676 C C . LYS A 1 86 ? 6.386 -0.989 -51.128 1.00 53.75 86 LYS A C 1
ATOM 678 O O . LYS A 1 86 ? 7.581 -1.289 -51.134 1.00 53.75 86 LYS A O 1
ATOM 683 N N . LYS A 1 87 ? 5.704 -0.777 -52.256 1.00 52.22 87 LYS A N 1
ATOM 684 C CA . LYS A 1 87 ? 6.294 -0.809 -53.597 1.00 52.22 87 LYS A CA 1
ATOM 685 C C . LYS A 1 87 ? 7.401 0.238 -53.681 1.00 52.22 87 LYS A C 1
ATOM 687 O O . LYS A 1 87 ? 7.145 1.438 -53.758 1.00 52.22 87 LYS A O 1
ATOM 692 N N . VAL A 1 88 ? 8.648 -0.229 -53.678 1.00 58.25 88 VAL A N 1
ATOM 693 C CA . VAL A 1 88 ? 9.840 0.602 -53.863 1.00 58.25 88 VAL A CA 1
ATOM 694 C C . VAL A 1 88 ? 9.729 1.302 -55.217 1.00 58.25 88 VAL A C 1
ATOM 696 O O . VAL A 1 88 ? 9.666 0.657 -56.268 1.00 58.25 88 VAL A O 1
ATOM 699 N N . SER A 1 89 ? 9.657 2.632 -55.200 1.00 65.81 89 SER A N 1
ATOM 700 C CA . SER A 1 89 ? 9.545 3.416 -56.427 1.00 65.81 89 SER A CA 1
ATOM 701 C C . SER A 1 89 ? 10.814 3.249 -57.270 1.00 65.81 89 SER A C 1
ATOM 703 O O . SER A 1 89 ? 11.936 3.401 -56.788 1.00 65.81 89 SER A O 1
ATOM 705 N N . LYS A 1 90 ? 10.651 2.889 -58.549 1.00 71.50 90 LYS A N 1
ATOM 706 C CA . LYS A 1 90 ? 11.781 2.792 -59.483 1.00 71.50 90 LYS A CA 1
ATOM 707 C C . LYS A 1 90 ? 12.363 4.198 -59.700 1.00 71.50 90 LYS A C 1
ATOM 709 O O . LYS A 1 90 ? 11.580 5.128 -59.926 1.00 71.50 90 LYS A O 1
ATOM 714 N N . PRO A 1 91 ? 13.697 4.378 -59.660 1.00 69.38 91 PRO A N 1
ATOM 715 C CA . PRO A 1 91 ? 14.302 5.689 -59.856 1.00 69.38 91 PRO A CA 1
ATOM 716 C C . PRO A 1 91 ? 13.971 6.208 -61.260 1.00 69.38 91 PRO A C 1
ATOM 718 O O . PRO A 1 91 ? 14.132 5.501 -62.255 1.00 69.38 91 PRO A O 1
ATOM 721 N N . LYS A 1 92 ? 13.468 7.443 -61.340 1.00 72.88 92 LYS A N 1
ATOM 722 C CA . LYS A 1 92 ? 13.105 8.101 -62.602 1.00 72.88 92 LYS A CA 1
ATOM 723 C C . LYS A 1 92 ? 14.327 8.832 -63.179 1.00 72.88 92 LYS A C 1
ATOM 725 O O . LYS A 1 92 ? 15.028 9.532 -62.453 1.00 72.88 92 LYS A O 1
ATOM 730 N N . GLY A 1 93 ? 14.553 8.716 -64.489 1.00 73.62 93 GLY A N 1
ATOM 731 C CA . GLY A 1 93 ? 15.567 9.486 -65.226 1.00 73.62 93 GLY A CA 1
ATOM 732 C C . GLY A 1 93 ? 17.014 8.994 -65.067 1.00 73.62 93 GLY A C 1
ATOM 733 O O . GLY A 1 93 ? 17.270 7.812 -64.854 1.00 73.62 93 GLY A O 1
ATOM 734 N N . VAL A 1 94 ? 17.977 9.917 -65.182 1.00 64.69 94 VAL A N 1
ATOM 735 C CA . VAL A 1 94 ? 19.436 9.644 -65.198 1.00 64.69 94 VAL A CA 1
ATOM 736 C C . VAL A 1 94 ? 19.968 9.139 -63.844 1.00 64.69 94 VAL A C 1
ATOM 738 O O . VAL A 1 94 ? 21.056 8.574 -63.774 1.00 64.69 94 VAL A O 1
ATOM 741 N N . ALA A 1 95 ? 19.183 9.257 -62.768 1.00 66.44 95 ALA A N 1
ATOM 742 C CA . ALA A 1 95 ? 19.539 8.782 -61.430 1.00 66.44 95 ALA A CA 1
ATOM 743 C C . ALA A 1 95 ? 19.807 7.263 -61.359 1.00 66.44 95 ALA A C 1
ATOM 745 O O . ALA A 1 95 ? 20.552 6.827 -60.490 1.00 66.44 95 ALA A O 1
ATOM 746 N N . GLY A 1 96 ? 19.251 6.462 -62.278 1.00 66.69 96 GLY A N 1
ATOM 747 C CA . GLY A 1 96 ? 19.554 5.027 -62.379 1.00 66.69 96 GLY A CA 1
ATOM 748 C C . GLY A 1 96 ? 20.875 4.697 -63.091 1.00 66.69 96 GLY A C 1
ATOM 749 O O . GLY A 1 96 ? 21.335 3.563 -63.017 1.00 66.69 96 GLY A O 1
ATOM 750 N N . ILE A 1 97 ? 21.478 5.668 -63.787 1.00 72.38 97 ILE A N 1
ATOM 751 C CA . ILE A 1 97 ? 22.719 5.501 -64.565 1.00 72.38 97 ILE A CA 1
ATOM 752 C C . ILE A 1 97 ? 23.948 5.868 -63.717 1.00 72.38 97 ILE A C 1
ATOM 754 O O . ILE A 1 97 ? 25.041 5.347 -63.936 1.00 72.38 97 ILE A O 1
ATOM 758 N N . ILE A 1 98 ? 23.781 6.741 -62.719 1.00 75.94 98 ILE A N 1
ATOM 759 C CA . ILE A 1 98 ? 24.864 7.157 -61.826 1.00 75.94 98 ILE A CA 1
ATOM 760 C C . ILE A 1 98 ? 25.152 6.022 -60.833 1.00 75.94 98 ILE A C 1
ATOM 762 O O . ILE A 1 98 ? 24.381 5.777 -59.907 1.00 75.94 98 ILE A O 1
ATOM 766 N N . GLN A 1 99 ? 26.282 5.332 -61.010 1.00 74.44 99 GLN A N 1
ATOM 767 C CA . GLN A 1 99 ? 26.771 4.349 -60.042 1.00 74.44 99 GLN A CA 1
ATOM 768 C C . GLN A 1 99 ? 27.216 5.057 -58.756 1.00 74.44 99 GLN A C 1
ATOM 770 O O . GLN A 1 99 ? 28.299 5.636 -58.685 1.00 74.44 99 GLN A O 1
ATOM 775 N N . VAL A 1 100 ? 26.379 4.998 -57.720 1.00 76.62 100 VAL A N 1
ATOM 776 C CA . VAL A 1 100 ? 26.724 5.492 -56.382 1.00 76.62 100 VAL A CA 1
ATOM 777 C C . VAL A 1 100 ? 27.670 4.489 -55.715 1.00 76.62 100 VAL A C 1
ATOM 779 O O . VAL A 1 100 ? 27.235 3.524 -55.093 1.00 76.62 100 VAL A O 1
ATOM 782 N N . GLN A 1 101 ? 28.981 4.714 -55.826 1.00 77.88 101 GLN A N 1
ATOM 783 C CA . GLN A 1 101 ? 30.006 3.964 -55.085 1.00 77.88 101 GLN A CA 1
ATOM 784 C C . GLN A 1 101 ? 30.140 4.484 -53.647 1.00 77.88 101 GLN A C 1
ATOM 786 O O . GLN A 1 101 ? 31.212 4.896 -53.212 1.00 77.88 101 GLN A O 1
ATOM 791 N N . ASN A 1 102 ? 29.033 4.520 -52.904 1.00 80.62 102 ASN A N 1
ATOM 792 C CA . ASN A 1 102 ? 29.090 4.834 -51.484 1.00 80.62 102 ASN A CA 1
ATOM 793 C C . ASN A 1 102 ? 29.284 3.523 -50.702 1.00 80.62 102 ASN A C 1
ATOM 795 O O . ASN A 1 102 ? 28.360 2.709 -50.666 1.00 80.62 102 ASN A O 1
ATOM 799 N N . PRO A 1 103 ? 30.440 3.297 -50.056 1.00 78.69 103 PRO A N 1
ATOM 800 C CA . PRO A 1 103 ? 30.684 2.084 -49.274 1.00 78.69 103 PRO A CA 1
ATOM 801 C C . PRO A 1 103 ? 29.705 1.921 -48.097 1.00 78.69 103 PRO A C 1
ATOM 803 O O . PRO A 1 103 ? 29.453 0.801 -47.665 1.00 78.69 103 PRO A O 1
ATOM 806 N N . ASN A 1 104 ? 29.080 3.010 -47.633 1.00 75.12 104 ASN A N 1
ATOM 807 C CA . ASN A 1 104 ? 28.033 2.981 -46.607 1.00 75.12 104 ASN A CA 1
ATOM 808 C C . ASN A 1 104 ? 26.624 2.712 -47.176 1.00 75.12 104 ASN A C 1
ATOM 810 O O . ASN A 1 104 ? 25.666 2.649 -46.414 1.00 75.12 104 ASN A O 1
ATOM 814 N N . PHE A 1 105 ? 26.472 2.554 -48.497 1.00 72.31 105 PHE A N 1
ATOM 815 C CA . PHE A 1 105 ? 25.202 2.199 -49.152 1.00 72.31 105 PHE A CA 1
ATOM 816 C C . PHE A 1 105 ? 24.953 0.683 -49.174 1.00 72.31 105 PHE A C 1
ATOM 818 O O . PHE A 1 105 ? 24.046 0.199 -49.850 1.00 72.31 105 PHE A O 1
ATOM 825 N N . ALA A 1 106 ? 25.759 -0.098 -48.451 1.00 66.81 106 ALA A N 1
ATOM 826 C CA . ALA A 1 106 ? 25.531 -1.524 -48.312 1.00 66.81 106 ALA A CA 1
ATOM 827 C C . ALA A 1 106 ? 24.156 -1.764 -47.668 1.00 66.81 106 ALA A C 1
ATOM 829 O O . ALA A 1 106 ? 23.946 -1.506 -46.485 1.00 66.81 106 ALA A O 1
ATOM 830 N N . SER A 1 107 ? 23.211 -2.268 -48.465 1.00 67.06 107 SER A N 1
ATOM 831 C CA . SER A 1 107 ? 21.924 -2.748 -47.974 1.00 67.06 107 SER A CA 1
ATOM 832 C C . SER A 1 107 ? 22.184 -3.809 -46.907 1.00 67.06 107 SER A C 1
ATOM 834 O O . SER A 1 107 ? 22.873 -4.796 -47.187 1.00 67.06 107 SER A O 1
ATOM 836 N N . THR A 1 108 ? 21.637 -3.632 -45.709 1.00 70.56 108 THR A N 1
ATOM 837 C CA . THR A 1 108 ? 21.663 -4.646 -44.653 1.00 70.56 108 THR A CA 1
ATOM 838 C C . THR A 1 108 ? 20.924 -5.885 -45.153 1.00 70.56 108 THR A C 1
ATOM 840 O O . THR A 1 108 ? 19.695 -5.937 -45.140 1.00 70.56 108 THR A O 1
ATOM 843 N N . LYS A 1 109 ? 21.659 -6.870 -45.672 1.00 75.31 109 LYS A N 1
ATOM 844 C CA . LYS A 1 109 ? 21.079 -8.152 -46.073 1.00 75.31 109 LYS A CA 1
ATOM 845 C C . LYS A 1 109 ? 20.687 -8.900 -44.800 1.00 75.31 109 LYS A C 1
ATOM 847 O O . LYS A 1 109 ? 21.506 -9.021 -43.894 1.00 75.31 109 LYS A O 1
ATOM 852 N N . ALA A 1 110 ? 19.453 -9.393 -44.735 1.00 74.69 110 ALA A N 1
ATOM 853 C CA . ALA A 1 110 ? 19.015 -10.250 -43.640 1.00 74.69 110 ALA A CA 1
ATOM 854 C C . ALA A 1 110 ? 19.873 -11.527 -43.614 1.00 74.69 110 ALA A C 1
ATOM 856 O O . ALA A 1 110 ? 19.958 -12.245 -44.614 1.00 74.69 110 ALA A O 1
ATOM 857 N N . ILE A 1 111 ? 20.535 -11.784 -42.485 1.00 77.25 111 ILE A N 1
ATOM 858 C CA . ILE A 1 111 ? 21.311 -13.007 -42.264 1.00 77.25 111 ILE A CA 1
ATOM 859 C C . ILE A 1 111 ? 20.310 -14.149 -42.065 1.00 77.25 111 ILE A C 1
ATOM 861 O O . ILE A 1 111 ? 19.366 -14.025 -41.284 1.00 77.25 111 ILE A O 1
ATOM 865 N N . LYS A 1 112 ? 20.476 -15.253 -42.799 1.00 84.31 112 LYS A N 1
ATOM 866 C CA . LYS A 1 112 ? 19.601 -16.425 -42.681 1.00 84.31 112 LYS A CA 1
ATOM 867 C C . LYS A 1 112 ? 20.012 -17.235 -41.454 1.00 84.31 112 LYS A C 1
ATOM 869 O O . LYS A 1 112 ? 21.196 -17.402 -41.195 1.00 84.31 112 LYS A O 1
ATOM 874 N N . ALA A 1 113 ? 19.042 -17.824 -40.757 1.00 75.69 113 ALA A N 1
ATOM 875 C CA . ALA A 1 113 ? 19.284 -18.611 -39.542 1.00 75.69 113 ALA A CA 1
ATOM 876 C C . ALA A 1 113 ? 20.277 -19.782 -39.722 1.00 75.69 113 ALA A C 1
ATOM 878 O O . ALA A 1 113 ? 20.890 -20.215 -38.756 1.00 75.69 113 ALA A O 1
ATOM 879 N N . LYS A 1 114 ? 20.460 -20.281 -40.954 1.00 80.44 114 LYS A N 1
ATOM 880 C CA . LYS A 1 114 ? 21.414 -21.356 -41.285 1.00 80.44 114 LYS A CA 1
ATOM 881 C C . LYS A 1 114 ? 22.882 -20.910 -41.279 1.00 80.44 114 LYS A C 1
ATOM 883 O O . LYS A 1 114 ? 23.752 -21.765 -41.187 1.00 80.44 114 LYS A O 1
ATOM 888 N N . ASP A 1 115 ? 23.135 -19.606 -41.373 1.00 76.75 115 ASP A N 1
ATOM 889 C CA . ASP A 1 115 ? 24.479 -19.021 -41.450 1.00 76.75 115 ASP A CA 1
ATOM 890 C C . ASP A 1 115 ? 24.959 -18.486 -40.082 1.00 76.75 115 ASP A C 1
ATOM 892 O O . ASP A 1 115 ? 26.025 -17.881 -39.989 1.00 76.75 115 ASP A O 1
ATOM 896 N N . ILE A 1 116 ? 24.168 -18.676 -39.016 1.00 77.19 116 ILE A N 1
ATOM 897 C CA . ILE A 1 116 ? 24.506 -18.260 -37.650 1.00 77.19 116 ILE A CA 1
ATOM 898 C C . ILE A 1 116 ? 25.244 -19.415 -36.963 1.00 77.19 116 ILE A C 1
ATOM 900 O O . ILE A 1 116 ? 24.635 -20.424 -36.613 1.00 77.19 116 ILE A O 1
ATOM 904 N N . ASP A 1 117 ? 26.555 -19.264 -36.774 1.00 78.88 117 ASP A N 1
ATOM 905 C CA . ASP A 1 117 ? 27.377 -20.210 -36.013 1.00 78.88 117 ASP A CA 1
ATOM 906 C C . ASP A 1 117 ? 27.172 -19.987 -34.498 1.00 78.88 117 ASP A C 1
ATOM 908 O O . ASP A 1 117 ? 27.489 -18.902 -34.000 1.00 78.88 117 ASP A O 1
ATOM 912 N N . PRO A 1 118 ? 26.651 -20.973 -33.739 1.00 72.81 118 PRO A N 1
ATOM 913 C CA . PRO A 1 118 ? 26.422 -20.840 -32.300 1.00 72.81 118 PRO A CA 1
ATOM 914 C C . PRO A 1 118 ? 27.714 -20.788 -31.471 1.00 72.81 118 PRO A C 1
ATOM 916 O O . PRO A 1 118 ? 27.643 -20.505 -30.276 1.00 72.81 118 PRO A O 1
ATOM 919 N N . ASN A 1 119 ? 28.874 -21.081 -32.070 1.00 75.06 119 ASN A N 1
ATOM 920 C CA . ASN A 1 119 ? 30.169 -21.091 -31.391 1.00 75.06 119 ASN A CA 1
ATOM 921 C C . ASN A 1 119 ? 31.059 -19.888 -31.762 1.00 75.06 119 ASN A C 1
ATOM 923 O O . ASN A 1 119 ? 32.202 -19.802 -31.313 1.00 75.06 119 ASN A O 1
ATOM 927 N N . ALA A 1 120 ? 30.554 -18.960 -32.581 1.00 73.69 120 ALA A N 1
ATOM 928 C CA . ALA A 1 120 ? 31.236 -17.704 -32.861 1.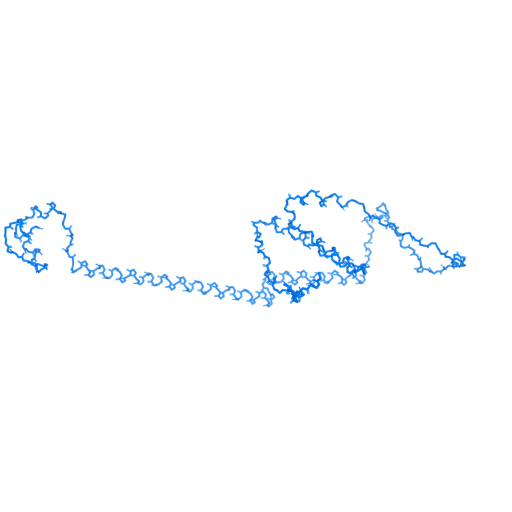00 73.69 120 ALA A CA 1
ATOM 929 C C . ALA A 1 120 ? 31.171 -16.776 -31.637 1.00 73.69 120 ALA A C 1
ATOM 931 O O . ALA A 1 120 ? 30.133 -16.658 -30.984 1.00 73.69 120 ALA A O 1
ATOM 932 N N . GLU A 1 121 ? 32.281 -16.096 -31.334 1.00 71.19 121 GLU A N 1
ATOM 933 C CA . GLU A 1 121 ? 32.337 -15.118 -30.247 1.00 71.19 121 GLU A CA 1
ATOM 934 C C . GLU A 1 121 ? 31.232 -14.068 -30.421 1.00 71.19 121 GLU A C 1
ATOM 936 O O . GLU A 1 121 ? 31.088 -13.455 -31.485 1.00 71.19 121 GLU A O 1
ATOM 941 N N . ALA A 1 122 ? 30.429 -13.880 -29.369 1.00 71.88 122 ALA A N 1
ATOM 942 C CA . ALA A 1 122 ? 29.351 -12.907 -29.377 1.00 71.88 122 ALA A CA 1
ATOM 943 C C . ALA A 1 122 ? 29.922 -11.525 -29.708 1.00 71.88 122 ALA A C 1
ATOM 945 O O . ALA A 1 122 ? 30.848 -11.045 -29.048 1.00 71.88 122 ALA A O 1
ATOM 946 N N . GLN A 1 123 ? 29.358 -10.889 -30.736 1.00 78.12 123 GLN A N 1
ATOM 947 C CA . GLN A 1 123 ? 29.762 -9.549 -31.138 1.00 78.12 123 GLN A CA 1
ATOM 948 C C . GLN A 1 123 ? 29.701 -8.610 -29.924 1.00 78.12 123 GLN A C 1
ATOM 950 O O . GLN A 1 123 ? 28.724 -8.650 -29.166 1.00 78.12 123 GLN A O 1
ATOM 955 N N . PRO A 1 124 ? 30.726 -7.767 -29.701 1.00 81.50 124 PRO A N 1
ATOM 956 C CA . PRO A 1 124 ? 30.712 -6.845 -28.582 1.00 81.50 124 PRO A CA 1
ATOM 957 C C . PRO A 1 124 ? 29.509 -5.913 -28.730 1.00 81.50 124 PRO A C 1
ATOM 959 O O . PRO A 1 124 ? 29.401 -5.194 -29.721 1.00 81.50 124 PRO A O 1
ATOM 962 N N . LEU A 1 125 ? 28.629 -5.926 -27.724 1.00 85.62 125 LEU A N 1
ATOM 963 C CA . LEU A 1 125 ? 27.404 -5.125 -27.699 1.00 85.62 125 LEU A CA 1
ATOM 964 C C . LEU A 1 125 ? 27.682 -3.688 -28.122 1.00 85.62 125 LEU A C 1
ATOM 966 O O . LEU A 1 125 ? 28.626 -3.058 -27.614 1.00 85.62 125 LEU A O 1
ATOM 970 N N . THR A 1 126 ? 26.835 -3.170 -29.010 1.00 89.12 126 THR A N 1
ATOM 971 C CA . THR A 1 126 ? 26.942 -1.784 -29.451 1.00 89.12 126 THR A CA 1
ATOM 972 C C . THR A 1 126 ? 26.779 -0.856 -28.247 1.00 89.12 126 THR A C 1
ATOM 974 O O . THR A 1 126 ? 26.134 -1.191 -27.250 1.00 89.12 126 THR A O 1
ATOM 977 N N . ARG A 1 127 ? 27.364 0.347 -28.300 1.00 89.00 127 ARG A N 1
ATOM 978 C CA . ARG A 1 127 ? 27.237 1.327 -27.204 1.00 89.00 127 ARG A CA 1
ATOM 979 C C . ARG A 1 127 ? 25.770 1.550 -26.807 1.00 89.00 127 ARG A C 1
ATOM 981 O O . ARG A 1 127 ? 25.458 1.631 -25.624 1.00 89.00 127 ARG A O 1
ATOM 988 N N . ARG A 1 128 ? 24.882 1.582 -27.803 1.00 90.00 128 ARG A N 1
ATOM 989 C CA . ARG A 1 128 ? 23.438 1.740 -27.621 1.00 90.00 128 ARG A CA 1
ATOM 990 C C . ARG A 1 128 ? 22.810 0.552 -26.889 1.00 90.00 128 ARG A C 1
ATOM 992 O O . ARG A 1 128 ? 21.978 0.764 -26.014 1.00 90.00 128 ARG A O 1
ATOM 999 N N . GLU A 1 129 ? 23.215 -0.671 -27.212 1.00 89.81 129 GLU A N 1
ATOM 1000 C CA . GLU A 1 129 ? 22.746 -1.880 -26.522 1.00 89.81 129 GLU A CA 1
ATOM 1001 C C . GLU A 1 129 ? 23.227 -1.935 -25.072 1.00 89.81 129 GLU A C 1
ATOM 1003 O O . GLU A 1 129 ? 22.444 -2.260 -24.185 1.00 89.81 129 GLU A O 1
ATOM 1008 N N . ARG A 1 130 ? 24.479 -1.546 -24.798 1.00 92.25 130 ARG A N 1
ATOM 1009 C CA . ARG A 1 130 ? 24.997 -1.486 -23.420 1.00 92.25 130 ARG A CA 1
ATOM 1010 C C . ARG A 1 130 ? 24.212 -0.495 -22.568 1.00 92.25 130 ARG A C 1
ATOM 1012 O O . ARG A 1 130 ? 23.772 -0.838 -21.475 1.00 92.25 130 ARG A O 1
ATOM 1019 N N . GLU A 1 131 ? 23.986 0.709 -23.088 1.00 94.06 131 GLU A N 1
ATOM 1020 C CA . GLU A 1 131 ? 23.200 1.731 -22.392 1.00 94.06 131 GLU A CA 1
ATOM 1021 C C . GLU A 1 131 ? 21.735 1.286 -22.194 1.00 94.06 131 GLU A C 1
ATOM 1023 O O . GLU A 1 131 ? 21.147 1.566 -21.147 1.00 94.06 131 GLU A O 1
ATOM 1028 N N . ALA A 1 132 ? 21.152 0.545 -23.147 1.00 93.88 132 ALA A N 1
ATOM 1029 C CA . ALA A 1 132 ? 19.809 -0.021 -23.014 1.00 93.88 132 ALA A CA 1
ATOM 1030 C C . ALA A 1 132 ? 19.730 -1.092 -21.911 1.00 93.88 132 ALA A C 1
ATOM 1032 O O . ALA A 1 132 ? 18.862 -0.997 -21.042 1.00 93.88 132 ALA A O 1
ATOM 1033 N N . ILE A 1 133 ? 20.673 -2.039 -21.883 1.00 93.88 133 ILE A N 1
ATOM 1034 C CA . ILE A 1 133 ? 20.744 -3.089 -20.854 1.00 93.88 133 ILE A CA 1
ATOM 1035 C C . ILE A 1 133 ? 20.982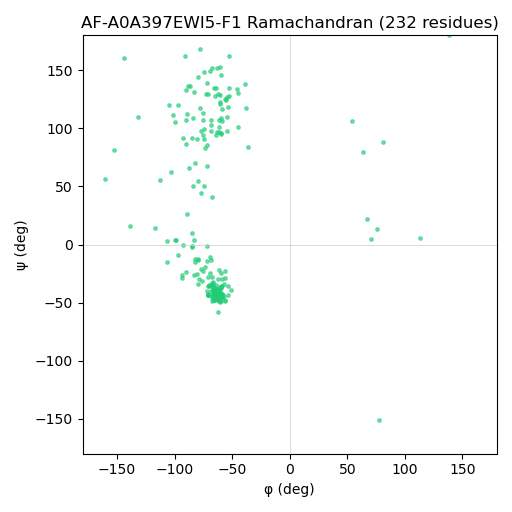 -2.476 -19.473 1.00 93.88 133 ILE A C 1
ATOM 1037 O O . ILE A 1 133 ? 20.349 -2.869 -18.497 1.00 93.88 133 ILE A O 1
ATOM 1041 N N . GLU A 1 134 ? 21.851 -1.471 -19.360 1.00 94.88 134 GLU A N 1
ATOM 1042 C CA . GLU A 1 134 ? 22.064 -0.778 -18.089 1.00 94.88 134 GLU A CA 1
ATOM 1043 C C . GLU A 1 134 ? 20.822 -0.020 -17.617 1.00 94.88 134 GLU A C 1
ATOM 1045 O O . GLU A 1 134 ? 20.540 0.023 -16.416 1.00 94.88 134 GLU A O 1
ATOM 1050 N N . LYS A 1 135 ? 20.077 0.601 -18.537 1.00 96.69 135 LYS A N 1
ATOM 1051 C CA . LYS A 1 135 ? 18.823 1.286 -18.214 1.00 96.69 135 LYS A CA 1
ATOM 1052 C C . LYS A 1 135 ? 17.783 0.294 -17.702 1.00 96.69 135 LYS A C 1
ATOM 1054 O O . LYS A 1 135 ? 17.144 0.564 -16.685 1.00 96.69 135 LYS A O 1
ATOM 1059 N N . GLU A 1 136 ? 17.655 -0.850 -18.363 1.00 96.19 136 GLU A N 1
ATOM 1060 C CA . GLU A 1 136 ? 16.766 -1.930 -17.943 1.00 96.19 136 GLU A CA 1
ATOM 1061 C C . GLU A 1 136 ? 17.187 -2.504 -16.584 1.00 96.19 136 GLU A C 1
ATOM 1063 O O . GLU A 1 136 ? 16.371 -2.585 -15.667 1.00 96.19 136 GLU A O 1
ATOM 1068 N N . ALA A 1 137 ? 18.479 -2.776 -16.388 1.00 96.44 137 ALA A 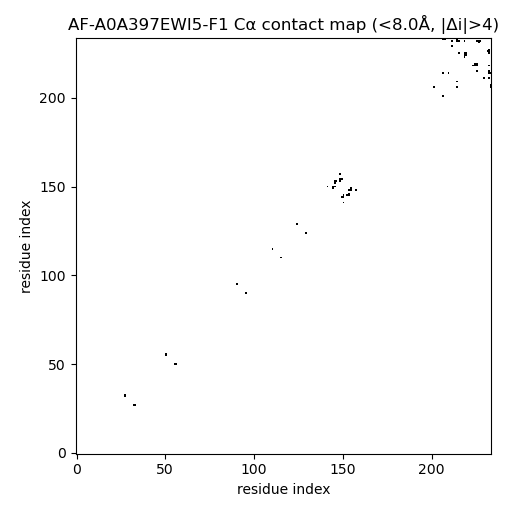N 1
ATOM 1069 C CA . ALA A 1 137 ? 19.012 -3.257 -15.118 1.00 96.44 137 ALA A CA 1
ATOM 1070 C C . ALA A 1 137 ? 18.777 -2.259 -13.970 1.00 96.44 137 ALA A C 1
ATOM 1072 O O . ALA A 1 137 ? 18.431 -2.656 -12.855 1.00 96.44 137 ALA A O 1
ATOM 1073 N N . LYS A 1 138 ? 18.924 -0.950 -14.217 1.00 97.06 138 LYS A N 1
ATOM 1074 C CA . LYS A 1 138 ? 18.622 0.100 -13.228 1.00 97.06 138 LYS A CA 1
ATOM 1075 C C . LYS A 1 138 ? 17.134 0.142 -12.887 1.00 97.06 138 LYS A C 1
ATOM 1077 O O . LYS A 1 138 ? 16.802 0.228 -11.705 1.00 97.06 138 LYS A O 1
ATOM 1082 N N . ALA A 1 139 ? 16.256 0.041 -13.884 1.00 96.38 139 ALA A N 1
ATOM 1083 C CA . ALA A 1 139 ? 14.813 -0.015 -13.668 1.00 96.38 139 ALA A CA 1
ATOM 1084 C C . ALA A 1 139 ? 14.421 -1.262 -12.859 1.00 96.38 139 ALA A C 1
ATOM 1086 O O . ALA A 1 139 ? 13.748 -1.141 -11.837 1.00 96.38 139 ALA A O 1
ATOM 1087 N N . ALA A 1 140 ? 14.926 -2.438 -13.233 1.00 96.69 140 ALA A N 1
ATOM 1088 C CA . ALA A 1 140 ? 14.694 -3.686 -12.511 1.00 96.69 140 ALA A CA 1
ATOM 1089 C C . ALA A 1 140 ? 15.197 -3.617 -11.060 1.00 96.69 140 ALA A C 1
ATOM 1091 O O . ALA A 1 140 ? 14.494 -4.013 -10.130 1.00 96.69 140 ALA A O 1
ATOM 1092 N N . ASN A 1 141 ? 16.385 -3.050 -10.836 1.00 97.00 141 ASN A N 1
ATOM 1093 C CA . ASN A 1 141 ? 16.930 -2.859 -9.493 1.00 97.00 141 ASN A CA 1
ATOM 1094 C C . ASN A 1 141 ? 16.094 -1.888 -8.654 1.00 97.00 141 ASN A C 1
ATOM 1096 O O . ASN A 1 141 ? 15.874 -2.141 -7.468 1.00 97.00 141 ASN A O 1
ATOM 1100 N N . TYR A 1 142 ? 15.617 -0.793 -9.248 1.00 96.75 142 TYR A N 1
ATOM 1101 C CA . TYR A 1 142 ? 14.707 0.128 -8.574 1.00 96.75 142 TYR A CA 1
ATOM 1102 C C . TYR A 1 142 ? 13.405 -0.579 -8.184 1.00 96.75 142 TYR A C 1
ATOM 1104 O O . TYR A 1 142 ? 13.031 -0.537 -7.013 1.00 96.75 142 TYR A O 1
ATOM 1112 N N . MET A 1 143 ? 12.782 -1.315 -9.110 1.00 96.56 143 MET A N 1
ATOM 1113 C CA . MET A 1 143 ? 11.564 -2.085 -8.836 1.00 96.56 143 MET A CA 1
ATOM 1114 C C . MET A 1 143 ? 11.788 -3.117 -7.730 1.00 96.56 143 MET A C 1
ATOM 1116 O O . MET A 1 143 ? 11.006 -3.192 -6.787 1.00 96.56 143 MET A O 1
ATOM 1120 N N . LYS A 1 144 ? 12.907 -3.847 -7.766 1.00 97.19 144 LYS A N 1
ATOM 1121 C CA . LYS A 1 144 ? 13.281 -4.796 -6.710 1.00 97.19 144 LYS A CA 1
ATOM 1122 C C . LYS A 1 144 ? 13.413 -4.112 -5.348 1.00 97.19 144 LYS A C 1
ATOM 1124 O O . LYS A 1 144 ? 12.920 -4.633 -4.351 1.00 97.19 144 LYS A O 1
ATOM 1129 N N . ARG A 1 145 ? 14.052 -2.939 -5.286 1.00 97.06 145 ARG A N 1
ATOM 1130 C CA . ARG A 1 145 ? 14.184 -2.156 -4.044 1.00 97.06 145 ARG A CA 1
ATOM 1131 C C . ARG A 1 145 ? 12.852 -1.582 -3.569 1.00 97.06 145 ARG A C 1
ATOM 1133 O O . ARG A 1 145 ? 12.652 -1.480 -2.360 1.00 97.06 145 ARG A O 1
ATOM 1140 N N . HIS A 1 146 ? 11.970 -1.204 -4.487 1.00 96.88 146 HIS A N 1
ATOM 1141 C CA . HIS A 1 146 ? 10.640 -0.698 -4.170 1.00 96.88 146 HIS A CA 1
ATOM 1142 C C . HIS A 1 146 ? 9.771 -1.800 -3.562 1.00 96.88 146 HIS A C 1
ATOM 1144 O O . HIS A 1 146 ? 9.248 -1.632 -2.463 1.00 96.88 146 HIS A O 1
ATOM 1150 N N . LEU A 1 147 ? 9.735 -2.972 -4.201 1.00 95.00 147 LEU A N 1
ATOM 1151 C CA . LEU A 1 147 ? 9.057 -4.163 -3.683 1.00 95.00 147 LEU A CA 1
ATOM 1152 C C . LEU A 1 147 ? 9.626 -4.614 -2.332 1.00 95.00 147 LEU A C 1
ATOM 1154 O O . LEU A 1 147 ? 8.877 -5.005 -1.444 1.00 95.00 147 LEU A O 1
ATOM 1158 N N . ALA A 1 148 ? 10.944 -4.506 -2.142 1.00 95.62 148 ALA A N 1
ATOM 1159 C CA . ALA A 1 148 ? 11.591 -4.780 -0.859 1.00 95.62 148 ALA A CA 1
ATOM 1160 C C . ALA A 1 148 ? 11.323 -3.710 0.222 1.00 95.62 148 ALA A C 1
ATOM 1162 O O . ALA A 1 148 ? 11.847 -3.826 1.328 1.00 95.62 148 ALA A O 1
ATOM 1163 N N . GLY A 1 149 ? 10.577 -2.641 -0.076 1.00 95.94 149 GLY A N 1
ATOM 1164 C CA . GLY A 1 149 ? 10.272 -1.585 0.892 1.00 95.94 149 GLY A CA 1
ATOM 1165 C C . GLY A 1 149 ? 11.433 -0.629 1.177 1.00 95.94 149 GLY A C 1
ATOM 1166 O O . GLY A 1 149 ? 11.397 0.111 2.155 1.00 95.94 149 GLY A O 1
ATOM 1167 N N . GLN A 1 150 ? 12.496 -0.645 0.370 1.00 95.56 150 GLN A N 1
ATOM 1168 C CA . GLN A 1 150 ? 13.719 0.118 0.643 1.00 95.56 150 GLN A CA 1
ATOM 1169 C C . GLN A 1 150 ? 13.713 1.527 0.046 1.00 95.56 150 GLN A C 1
ATOM 1171 O O . GLN A 1 150 ? 14.457 2.390 0.522 1.00 95.56 150 GLN A O 1
ATOM 1176 N N . THR A 1 151 ? 12.924 1.768 -1.001 1.00 97.00 151 THR A N 1
ATOM 1177 C CA . THR A 1 151 ? 12.731 3.114 -1.564 1.00 97.00 151 THR A CA 1
ATOM 1178 C C . THR A 1 151 ? 11.943 3.984 -0.594 1.00 97.00 151 THR A C 1
ATOM 1180 O O . THR A 1 151 ? 11.073 3.478 0.111 1.00 97.00 151 THR A O 1
ATOM 1183 N N . ASP A 1 152 ? 12.191 5.290 -0.588 1.00 95.62 152 ASP A N 1
ATOM 1184 C CA . ASP A 1 152 ? 11.535 6.201 0.357 1.00 95.62 152 ASP A CA 1
ATOM 1185 C C . ASP A 1 152 ? 10.012 6.252 0.186 1.00 95.62 152 ASP A C 1
ATOM 1187 O O . ASP A 1 152 ? 9.293 6.425 1.165 1.00 95.62 152 ASP A O 1
ATOM 1191 N N . GLU A 1 153 ? 9.516 6.038 -1.033 1.00 94.19 153 GLU A N 1
ATOM 1192 C CA . GLU A 1 153 ? 8.087 5.879 -1.330 1.00 94.19 153 GLU A CA 1
ATOM 1193 C C . GLU A 1 153 ? 7.509 4.655 -0.616 1.00 94.19 153 GLU A C 1
ATOM 1195 O O . GLU A 1 153 ? 6.660 4.802 0.259 1.00 94.19 153 GLU A O 1
ATOM 1200 N N . ALA A 1 154 ? 8.062 3.467 -0.873 1.00 96.75 154 ALA A N 1
ATOM 1201 C CA . ALA A 1 154 ? 7.617 2.242 -0.215 1.00 96.75 154 ALA A CA 1
ATOM 1202 C C . ALA A 1 154 ? 7.745 2.304 1.322 1.00 96.75 154 ALA A C 1
ATOM 1204 O O . ALA A 1 154 ? 6.870 1.820 2.034 1.00 96.75 154 ALA A O 1
ATOM 1205 N N . LYS A 1 155 ? 8.781 2.964 1.864 1.00 96.88 155 LYS A N 1
ATOM 1206 C CA . LYS A 1 155 ? 8.901 3.202 3.316 1.00 96.88 155 LYS A CA 1
ATOM 1207 C C . LYS A 1 155 ? 7.772 4.076 3.862 1.00 96.88 155 LYS A C 1
ATOM 1209 O O . LYS A 1 155 ? 7.276 3.814 4.957 1.00 96.88 155 LYS A O 1
ATOM 1214 N N . ARG A 1 156 ? 7.378 5.130 3.137 1.00 97.56 156 ARG A N 1
ATOM 1215 C CA . ARG A 1 156 ? 6.247 5.990 3.526 1.00 97.56 156 ARG A CA 1
ATOM 1216 C C . ARG A 1 156 ? 4.943 5.205 3.512 1.00 97.56 156 ARG A C 1
ATOM 1218 O O . ARG A 1 156 ? 4.161 5.340 4.451 1.00 97.56 156 ARG A O 1
ATOM 1225 N N . ASP A 1 157 ? 4.744 4.363 2.506 1.00 96.19 157 ASP A N 1
ATOM 1226 C CA . ASP A 1 157 ? 3.549 3.529 2.403 1.00 96.19 157 ASP A CA 1
ATOM 1227 C C . ASP A 1 157 ? 3.498 2.478 3.513 1.00 96.19 157 ASP A C 1
ATOM 1229 O O . ASP A 1 157 ? 2.472 2.350 4.181 1.00 96.19 157 ASP A O 1
ATOM 1233 N N . ILE A 1 158 ? 4.618 1.809 3.807 1.00 96.38 158 ILE A N 1
ATOM 1234 C CA . ILE A 1 158 ? 4.737 0.903 4.959 1.00 96.38 158 ILE A CA 1
ATOM 1235 C C . ILE A 1 158 ? 4.397 1.645 6.254 1.00 96.38 158 ILE A C 1
ATOM 1237 O O . ILE A 1 158 ? 3.548 1.181 7.011 1.00 96.38 158 ILE A O 1
ATOM 1241 N N . ARG A 1 159 ? 4.970 2.833 6.484 1.00 96.62 159 ARG A N 1
ATOM 1242 C CA . ARG A 1 159 ? 4.680 3.646 7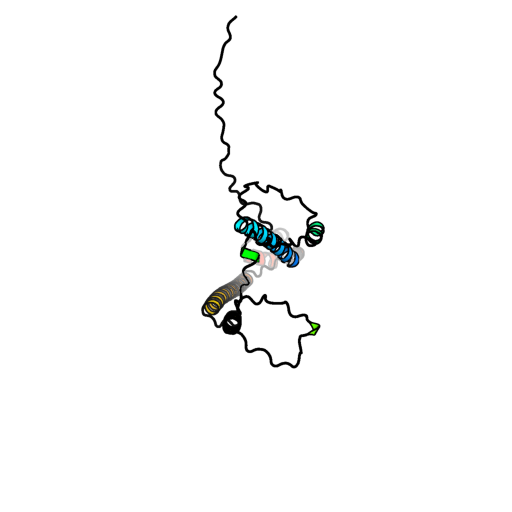.676 1.00 96.62 159 ARG A CA 1
ATOM 1243 C C . ARG A 1 159 ? 3.196 4.005 7.780 1.00 96.62 159 ARG A C 1
ATOM 1245 O O . ARG A 1 159 ? 2.620 3.931 8.864 1.00 96.62 159 ARG A O 1
ATOM 1252 N N . ARG A 1 160 ? 2.563 4.380 6.666 1.00 97.06 160 ARG A N 1
ATOM 1253 C CA . ARG A 1 160 ? 1.124 4.670 6.619 1.00 97.06 160 ARG A CA 1
ATOM 1254 C C . ARG A 1 160 ? 0.302 3.427 6.967 1.00 97.06 160 ARG A C 1
ATOM 1256 O O . ARG A 1 160 ? -0.656 3.518 7.732 1.00 97.06 160 ARG A O 1
ATOM 1263 N N . LEU A 1 161 ? 0.669 2.263 6.430 1.00 96.38 161 LEU A N 1
ATOM 1264 C CA . LEU A 1 161 ? 0.009 0.995 6.742 1.00 96.38 161 LEU A CA 1
ATOM 1265 C C . LEU A 1 161 ? 0.195 0.597 8.212 1.00 96.38 161 LEU A C 1
ATOM 1267 O O . LEU A 1 161 ? -0.758 0.137 8.838 1.00 96.38 161 LEU A O 1
ATOM 1271 N N . GLU A 1 162 ? 1.383 0.801 8.780 1.00 97.44 162 GLU A N 1
ATOM 1272 C CA . GLU A 1 162 ? 1.660 0.578 10.202 1.00 97.44 162 GLU A CA 1
ATOM 1273 C C . GLU A 1 162 ? 0.815 1.481 11.102 1.00 97.44 162 GLU A C 1
ATOM 1275 O O . GLU A 1 162 ? 0.267 1.006 12.093 1.00 97.44 162 GLU A O 1
ATOM 1280 N N . GLU A 1 163 ? 0.650 2.759 10.758 1.00 97.56 163 GLU A N 1
ATOM 1281 C CA . GLU A 1 163 ? -0.216 3.675 11.507 1.00 97.56 163 GLU A CA 1
ATOM 1282 C C . GLU A 1 163 ? -1.679 3.209 11.492 1.00 97.56 163 GLU A C 1
ATOM 1284 O O . GLU A 1 163 ? -2.352 3.208 12.524 1.00 97.56 163 GLU A O 1
ATOM 1289 N N . VAL A 1 164 ? -2.167 2.733 10.342 1.00 98.00 164 VAL A N 1
ATOM 1290 C CA . VAL A 1 164 ? -3.515 2.159 10.235 1.00 98.00 164 VAL A CA 1
ATOM 1291 C C . VAL A 1 164 ? -3.645 0.883 11.067 1.00 98.00 164 VAL A C 1
ATOM 1293 O O . VAL A 1 164 ? -4.665 0.707 11.737 1.00 98.00 164 VAL A O 1
ATOM 1296 N N . LYS A 1 165 ? -2.637 0.000 11.054 1.00 98.06 165 LYS A N 1
ATOM 1297 C CA . LYS A 1 165 ? -2.617 -1.207 11.896 1.00 98.06 165 LYS A CA 1
ATOM 1298 C C . LYS A 1 165 ? -2.661 -0.844 13.378 1.00 98.06 165 LYS A C 1
ATOM 1300 O O . LYS A 1 165 ? -3.567 -1.309 14.060 1.00 98.06 165 LYS A O 1
ATOM 1305 N N . LYS A 1 166 ? -1.801 0.074 13.832 1.00 97.94 166 LYS A N 1
ATOM 1306 C CA . LYS A 1 166 ? -1.797 0.581 15.215 1.00 97.94 166 LYS A CA 1
ATOM 1307 C C . LYS A 1 166 ? -3.149 1.154 15.611 1.00 97.94 166 LYS A C 1
ATOM 1309 O O . LYS A 1 166 ? -3.715 0.742 16.609 1.00 97.94 166 LYS A O 1
ATOM 1314 N N . ARG A 1 167 ? -3.750 2.006 14.775 1.00 97.62 167 ARG A N 1
ATOM 1315 C CA . ARG A 1 167 ? -5.080 2.567 15.053 1.00 97.62 167 ARG A CA 1
ATOM 1316 C C . ARG A 1 167 ? -6.163 1.490 15.174 1.00 97.62 167 ARG A C 1
ATOM 1318 O O . ARG A 1 167 ? -7.089 1.642 15.969 1.00 97.62 167 ARG A O 1
ATOM 1325 N N . ARG A 1 168 ? -6.086 0.423 14.374 1.00 97.75 168 ARG A N 1
ATOM 1326 C CA . ARG A 1 168 ? -7.022 -0.710 14.460 1.00 97.75 168 ARG A CA 1
ATOM 1327 C C . ARG A 1 168 ? -6.796 -1.534 15.722 1.00 97.75 168 ARG A C 1
ATOM 1329 O O . ARG A 1 168 ? -7.771 -1.896 16.371 1.00 97.75 168 ARG A O 1
ATOM 1336 N N . GLU A 1 169 ? -5.543 -1.807 16.060 1.00 96.88 169 GLU A N 1
ATOM 1337 C CA . GLU A 1 169 ? -5.156 -2.523 17.275 1.00 96.88 169 GLU A CA 1
ATOM 1338 C C . GLU A 1 169 ? -5.563 -1.741 18.527 1.00 96.88 169 GLU A C 1
ATOM 1340 O O . GLU A 1 169 ? -6.227 -2.300 19.393 1.00 96.88 169 GLU A O 1
ATOM 1345 N N . ASP A 1 170 ? -5.292 -0.436 18.572 1.00 96.00 170 ASP A N 1
ATOM 1346 C CA . ASP A 1 170 ? -5.699 0.457 19.658 1.00 96.00 170 ASP A CA 1
ATOM 1347 C C . ASP A 1 170 ? -7.224 0.510 19.798 1.00 96.00 170 ASP A C 1
ATOM 1349 O O . ASP A 1 170 ? -7.752 0.428 20.905 1.00 96.00 170 ASP A O 1
ATOM 1353 N N . ALA A 1 171 ? -7.963 0.598 18.687 1.00 96.25 171 ALA A N 1
ATOM 1354 C CA . ALA A 1 171 ? -9.424 0.570 18.716 1.00 96.25 171 ALA A CA 1
ATOM 1355 C C . ALA A 1 171 ? -9.969 -0.786 19.195 1.00 96.25 171 ALA A C 1
ATOM 1357 O O . ALA A 1 171 ? -10.937 -0.825 19.954 1.00 96.25 171 ALA A O 1
ATOM 1358 N N . ALA A 1 172 ? -9.358 -1.897 18.778 1.00 96.38 172 ALA A N 1
ATOM 1359 C CA . ALA A 1 172 ? -9.731 -3.229 19.243 1.00 96.38 172 ALA A CA 1
ATOM 1360 C C . ALA A 1 172 ? -9.411 -3.414 20.734 1.00 96.38 172 ALA A C 1
ATOM 1362 O O . ALA A 1 172 ? -10.215 -3.989 21.464 1.00 96.38 172 ALA A O 1
ATOM 1363 N N . LEU A 1 173 ? -8.274 -2.895 21.198 1.00 95.88 173 LEU A N 1
ATOM 1364 C CA . LEU A 1 173 ? -7.889 -2.923 22.604 1.00 95.88 173 LEU A CA 1
ATOM 1365 C C . LEU A 1 173 ? -8.836 -2.071 23.454 1.00 95.88 173 LEU A C 1
ATOM 1367 O O . LEU A 1 173 ? -9.294 -2.538 24.492 1.00 95.88 173 LEU A O 1
ATOM 1371 N N . ARG A 1 174 ? -9.193 -0.866 22.992 1.00 95.12 174 ARG A N 1
ATOM 1372 C CA . ARG A 1 174 ? -10.181 -0.001 23.655 1.00 95.12 174 ARG A CA 1
ATOM 1373 C C . ARG A 1 174 ? -11.540 -0.681 23.777 1.00 95.12 174 ARG A C 1
ATOM 1375 O O . ARG A 1 174 ? -12.086 -0.708 24.871 1.00 95.12 174 ARG A O 1
ATOM 1382 N N . LYS A 1 175 ? -12.034 -1.307 22.703 1.00 95.56 175 LYS A N 1
ATOM 1383 C CA . LYS A 1 175 ? -13.288 -2.077 22.748 1.00 95.56 175 LYS A CA 1
ATOM 1384 C C . LYS A 1 175 ? -13.231 -3.227 23.750 1.00 95.56 175 LYS A C 1
ATOM 1386 O O . LYS A 1 175 ? -14.147 -3.366 24.545 1.00 95.56 175 LYS A O 1
ATOM 1391 N N . LYS A 1 176 ? -12.143 -4.005 23.766 1.00 94.69 176 LYS A N 1
ATOM 1392 C CA . LYS A 1 176 ? -11.971 -5.090 24.746 1.00 94.69 176 LYS A CA 1
ATOM 1393 C C . LYS A 1 176 ? -11.952 -4.572 26.184 1.00 94.69 176 LYS A C 1
ATOM 1395 O O . LYS A 1 176 ? -12.610 -5.148 27.037 1.00 94.69 176 LYS A O 1
ATOM 1400 N N . GLN A 1 177 ? -11.253 -3.469 26.447 1.00 93.56 177 GLN A N 1
ATOM 1401 C CA . GLN A 1 177 ? -11.221 -2.852 27.777 1.00 93.56 177 GLN A CA 1
ATOM 1402 C C . GLN A 1 177 ? -12.596 -2.320 28.203 1.00 93.56 177 GLN A C 1
ATOM 1404 O O . GLN A 1 177 ? -12.980 -2.472 29.359 1.00 93.56 177 GLN A O 1
ATOM 1409 N N . GLU A 1 178 ? -13.348 -1.714 27.283 1.00 92.75 178 GLU A N 1
ATOM 1410 C CA . GLU A 1 178 ? -14.716 -1.251 27.538 1.00 92.75 178 GLU A CA 1
ATOM 1411 C C . GLU A 1 178 ? -15.673 -2.422 27.795 1.00 92.75 178 GLU A C 1
ATOM 1413 O O . GLU A 1 178 ? -16.479 -2.354 28.720 1.00 92.75 178 GLU A O 1
ATOM 1418 N N . GLU A 1 179 ? -15.557 -3.515 27.039 1.00 92.81 179 GLU A N 1
ATOM 1419 C CA . GLU A 1 179 ? -16.332 -4.743 27.245 1.00 92.81 179 GLU A CA 1
ATOM 1420 C C . GLU A 1 179 ? -15.993 -5.419 28.580 1.00 92.81 179 GLU A C 1
ATOM 1422 O O . GLU A 1 179 ? -16.899 -5.816 29.310 1.00 92.81 179 GLU A O 1
ATOM 1427 N N . GLU A 1 180 ? -14.713 -5.512 28.944 1.00 92.06 180 GLU A N 1
ATOM 1428 C CA . GLU A 1 180 ? -14.276 -6.059 30.233 1.00 92.06 180 GLU A CA 1
ATOM 1429 C C . GLU A 1 180 ? -14.748 -5.187 31.402 1.00 92.06 180 GLU A C 1
ATOM 1431 O O . GLU A 1 180 ? -15.292 -5.708 32.378 1.00 92.06 180 GLU A O 1
ATOM 1436 N N . ALA A 1 181 ? -14.626 -3.861 31.291 1.00 90.62 181 ALA A N 1
ATOM 1437 C CA . ALA A 1 181 ? -15.126 -2.930 32.298 1.00 90.62 181 ALA A CA 1
ATOM 1438 C C . ALA A 1 181 ? -16.657 -2.992 32.418 1.00 90.62 181 ALA A C 1
ATOM 1440 O O . ALA A 1 181 ? -17.185 -3.020 33.531 1.00 90.62 181 ALA A O 1
ATOM 1441 N N . ALA A 1 182 ? -17.381 -3.073 31.299 1.00 91.00 182 ALA A N 1
ATOM 1442 C CA . ALA A 1 182 ? -18.829 -3.254 31.295 1.00 91.00 182 ALA A CA 1
ATOM 1443 C C . ALA A 1 182 ? -19.228 -4.604 31.904 1.00 91.00 182 ALA A C 1
ATOM 1445 O O . ALA A 1 182 ? -20.166 -4.659 32.696 1.00 91.00 182 ALA A O 1
ATOM 1446 N N . ALA A 1 183 ? -18.496 -5.680 31.610 1.00 90.19 183 ALA A N 1
ATOM 1447 C CA . ALA A 1 183 ? -18.722 -6.994 32.200 1.00 90.19 183 ALA A CA 1
ATOM 1448 C C . ALA A 1 183 ? -18.434 -6.999 33.709 1.00 90.19 183 ALA A C 1
ATOM 1450 O O . ALA A 1 183 ? -19.175 -7.618 34.470 1.00 90.19 183 ALA A O 1
ATOM 1451 N N . GLU A 1 184 ? -17.400 -6.297 34.178 1.00 88.81 184 GLU A N 1
ATOM 1452 C CA . GLU A 1 184 ? -17.151 -6.123 35.609 1.00 88.81 184 GLU A CA 1
ATOM 1453 C C . GLU A 1 184 ? -18.233 -5.296 36.297 1.00 88.81 184 GLU A C 1
ATOM 1455 O O . GLU A 1 184 ? -18.661 -5.654 37.394 1.00 88.81 184 GLU A O 1
ATOM 1460 N N . LEU A 1 185 ? -18.680 -4.202 35.679 1.00 86.12 185 LEU A N 1
ATOM 1461 C CA . LEU A 1 185 ? -19.772 -3.385 36.199 1.00 86.12 185 LEU A CA 1
ATOM 1462 C C . LEU A 1 185 ? -21.079 -4.176 36.222 1.00 86.12 185 LEU A C 1
ATOM 1464 O O . LEU A 1 185 ? -21.781 -4.124 37.224 1.00 86.12 185 LEU A O 1
ATOM 1468 N N . ALA A 1 186 ? -21.362 -4.977 35.194 1.00 85.62 186 ALA A N 1
ATOM 1469 C CA . ALA A 1 186 ? -22.507 -5.879 35.158 1.00 85.62 186 ALA A CA 1
ATOM 1470 C C . ALA A 1 186 ? -22.402 -6.971 36.231 1.00 85.62 186 ALA A C 1
ATOM 1472 O O . ALA A 1 186 ? -23.380 -7.233 36.921 1.00 85.62 186 ALA A O 1
ATOM 1473 N N . LYS A 1 187 ? -21.219 -7.560 36.455 1.00 85.50 187 LYS A N 1
ATOM 1474 C CA . LYS A 1 187 ? -20.987 -8.517 37.554 1.00 85.50 187 LYS A CA 1
ATOM 1475 C C . LYS A 1 187 ? -21.138 -7.862 38.927 1.00 85.50 187 LYS A C 1
ATOM 1477 O O . LYS A 1 187 ? -21.699 -8.475 39.831 1.00 85.50 187 LYS A O 1
ATOM 1482 N N . LYS A 1 188 ? -20.656 -6.628 39.106 1.00 80.69 188 LYS A N 1
ATOM 1483 C CA . LYS A 1 188 ? -20.816 -5.850 40.347 1.00 80.69 188 LYS A CA 1
ATOM 1484 C C . LYS A 1 188 ? -22.284 -5.480 40.567 1.00 80.69 188 LYS A C 1
ATOM 1486 O O . LYS A 1 188 ? -22.776 -5.686 41.669 1.00 80.69 188 LYS A O 1
ATOM 1491 N N . ALA A 1 189 ? -22.992 -5.031 39.532 1.00 76.75 189 ALA A N 1
ATOM 1492 C CA .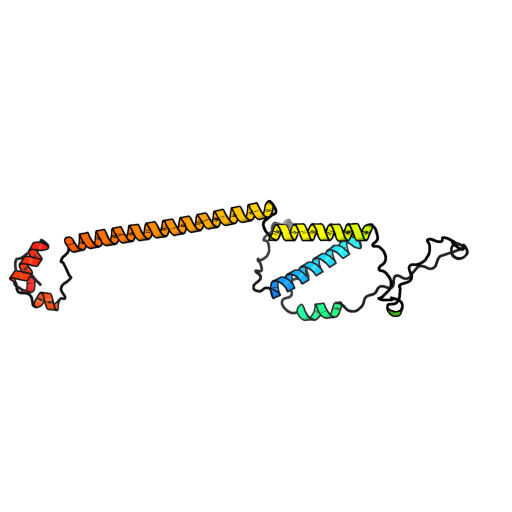 ALA A 1 189 ? -24.423 -4.744 39.574 1.00 76.75 189 ALA A CA 1
ATOM 1493 C C . ALA A 1 189 ? -25.243 -6.007 39.867 1.00 76.75 189 ALA A C 1
ATOM 1495 O O . ALA A 1 189 ? -26.072 -5.972 40.766 1.00 76.75 189 ALA A O 1
ATOM 1496 N N . ALA A 1 190 ? -24.942 -7.134 39.214 1.00 74.06 190 ALA A N 1
ATOM 1497 C CA . ALA A 1 190 ? -25.563 -8.429 39.483 1.00 74.06 190 ALA A CA 1
ATOM 1498 C C . ALA A 1 190 ? -25.276 -8.916 40.910 1.00 74.06 190 ALA A C 1
ATOM 1500 O O . ALA A 1 190 ? -26.154 -9.441 41.576 1.00 74.06 190 ALA A O 1
ATOM 1501 N N . LYS A 1 191 ? -24.063 -8.710 41.437 1.00 69.81 191 LYS A N 1
ATOM 1502 C CA . LYS A 1 191 ? -23.736 -9.067 42.826 1.00 69.81 191 LYS A CA 1
ATOM 1503 C C . LYS A 1 191 ? -24.441 -8.165 43.841 1.00 69.81 191 LYS A C 1
ATOM 1505 O O . LYS A 1 191 ? -24.803 -8.641 44.910 1.00 69.81 191 LYS A O 1
ATOM 1510 N N . VAL A 1 192 ? -24.631 -6.882 43.527 1.00 62.31 192 VAL A N 1
ATOM 1511 C CA . VAL A 1 192 ? -25.400 -5.944 44.360 1.00 62.31 192 VAL A CA 1
ATOM 1512 C C . VAL A 1 192 ? -26.897 -6.253 44.288 1.00 62.31 192 VAL A C 1
ATOM 1514 O O . VAL A 1 192 ? -27.544 -6.245 45.329 1.00 62.31 192 VAL A O 1
ATOM 15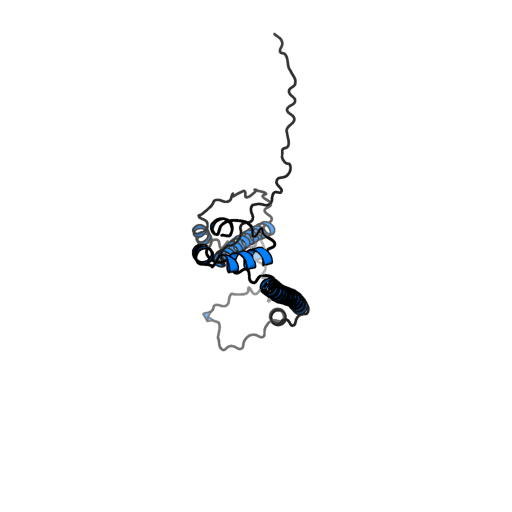17 N N . SER A 1 193 ? -27.435 -6.606 43.117 1.00 53.59 193 SER A N 1
ATOM 1518 C CA . SER A 1 193 ? -28.833 -7.026 42.971 1.00 53.59 193 SER A CA 1
ATOM 1519 C C . SER A 1 193 ? -29.099 -8.388 43.608 1.00 53.59 193 SER A C 1
ATOM 1521 O O . SER A 1 193 ? -30.142 -8.554 44.215 1.00 53.59 193 SER A O 1
ATOM 1523 N N . VAL A 1 194 ? -28.150 -9.332 43.563 1.00 53.03 194 VAL A N 1
ATOM 1524 C CA . VAL A 1 194 ? -28.244 -10.616 44.287 1.00 53.03 194 VAL A CA 1
ATOM 1525 C C . VAL A 1 194 ? -28.195 -10.400 45.803 1.00 53.03 194 VAL A C 1
ATOM 1527 O O . VAL A 1 194 ? -28.891 -11.081 46.534 1.00 53.03 194 VAL A O 1
ATOM 1530 N N . LYS A 1 195 ? -27.443 -9.411 46.306 1.00 47.34 195 LYS A N 1
ATOM 1531 C CA . LYS A 1 195 ? -27.418 -9.089 47.748 1.00 47.34 195 LYS A CA 1
ATOM 1532 C C . LYS A 1 195 ? -28.606 -8.245 48.235 1.00 47.34 195 LYS A C 1
ATOM 1534 O O . LYS A 1 195 ? -28.751 -8.069 49.441 1.00 47.34 195 LYS A O 1
ATOM 1539 N N . GLY A 1 196 ? -29.394 -7.681 47.320 1.00 40.84 196 GLY A N 1
ATOM 1540 C CA . GLY A 1 196 ? -30.607 -6.902 47.598 1.00 40.84 196 GLY A CA 1
ATOM 1541 C C . GLY A 1 196 ? -31.875 -7.538 47.024 1.00 40.84 196 GLY A C 1
ATOM 1542 O O . GLY A 1 196 ? -32.887 -6.856 46.908 1.00 40.84 196 GLY A O 1
ATOM 1543 N N . GLY A 1 197 ? -31.796 -8.805 46.622 1.00 43.44 197 GLY A N 1
ATOM 1544 C CA . GLY A 1 197 ? -32.813 -9.483 45.836 1.00 43.44 197 GLY A CA 1
ATOM 1545 C C . GLY A 1 197 ? -32.672 -10.993 45.938 1.00 43.44 197 GLY A C 1
ATOM 1546 O O . GLY A 1 197 ? -32.620 -11.666 44.912 1.00 43.44 197 GLY A O 1
ATOM 1547 N N . ASP A 1 198 ? -32.693 -11.526 47.162 1.00 47.50 198 ASP A N 1
ATOM 1548 C CA . ASP A 1 198 ? -33.090 -12.921 47.428 1.00 47.50 198 ASP A CA 1
ATOM 1549 C C . ASP A 1 198 ? -34.599 -13.125 47.123 1.00 47.50 198 ASP A C 1
ATOM 1551 O O . ASP A 1 198 ? -35.331 -13.794 47.844 1.00 47.50 198 ASP A O 1
ATOM 1555 N N . ASP A 1 199 ? -35.079 -12.531 46.030 1.00 57.47 199 ASP A N 1
ATOM 1556 C CA . ASP A 1 199 ? -36.372 -12.772 45.412 1.00 57.47 199 ASP A CA 1
ATOM 1557 C C . ASP A 1 199 ? -36.122 -13.645 44.180 1.00 57.47 199 ASP A C 1
ATOM 1559 O O . ASP A 1 199 ? -36.375 -13.253 43.038 1.00 57.47 199 ASP A O 1
ATOM 1563 N N . GLU A 1 200 ? -35.603 -14.857 44.394 1.00 63.97 200 GLU A N 1
ATOM 1564 C CA . GLU A 1 200 ? -35.833 -15.908 43.409 1.00 63.97 200 GLU A CA 1
ATOM 1565 C C . GLU A 1 200 ? -37.348 -15.983 43.212 1.00 63.97 200 GLU A C 1
ATOM 1567 O O . GLU A 1 200 ? -38.102 -16.198 44.166 1.00 63.97 200 GLU A O 1
ATOM 1572 N N . ALA A 1 201 ? -37.809 -15.718 41.989 1.00 65.81 201 ALA A N 1
ATOM 1573 C CA . ALA A 1 201 ? -39.216 -15.807 41.646 1.00 65.81 201 ALA A CA 1
ATOM 1574 C C . ALA A 1 201 ? -39.675 -17.248 41.899 1.00 65.81 201 ALA A C 1
ATOM 1576 O O . ALA A 1 201 ? -39.466 -18.138 41.075 1.00 65.81 201 ALA A O 1
ATOM 1577 N N . LEU A 1 202 ? -40.244 -17.485 43.083 1.00 67.62 202 LEU A N 1
ATOM 1578 C CA . LEU A 1 202 ? -40.755 -18.788 43.465 1.00 67.62 202 LEU A CA 1
ATOM 1579 C C . LEU A 1 202 ? -41.855 -19.168 42.481 1.00 67.62 202 LEU A C 1
ATOM 1581 O O . LEU A 1 202 ? -42.793 -18.409 42.241 1.00 67.62 202 LEU A O 1
ATOM 1585 N N . ASP A 1 203 ? -41.737 -20.364 41.922 1.00 78.75 203 ASP A N 1
ATOM 1586 C CA . ASP A 1 203 ? -42.707 -20.881 40.971 1.00 78.75 203 ASP A CA 1
ATOM 1587 C C . ASP A 1 203 ? -44.101 -20.950 41.629 1.00 78.75 203 ASP A C 1
ATOM 1589 O O . ASP A 1 203 ? -44.218 -21.236 42.826 1.00 78.75 203 ASP A O 1
ATOM 1593 N N . ALA A 1 204 ? -45.188 -20.719 40.885 1.00 80.06 204 ALA A N 1
ATOM 1594 C CA . ALA A 1 204 ? -46.533 -20.549 41.469 1.00 80.06 204 ALA A CA 1
ATOM 1595 C C . ALA A 1 204 ? -46.977 -21.741 42.351 1.00 80.06 204 ALA A C 1
ATOM 1597 O O . ALA A 1 204 ? -47.725 -21.602 43.326 1.00 80.06 204 ALA A O 1
ATOM 1598 N N . ARG A 1 205 ? -46.473 -22.941 42.036 1.00 84.19 205 ARG A N 1
ATOM 1599 C CA . ARG A 1 205 ? -46.704 -24.164 42.815 1.00 84.19 205 ARG A CA 1
ATOM 1600 C C . ARG A 1 205 ? -45.971 -24.156 44.161 1.00 84.19 205 ARG A C 1
ATOM 1602 O O . ARG A 1 205 ? -46.521 -24.656 45.142 1.00 84.19 205 ARG A O 1
ATOM 1609 N N . ALA A 1 206 ? -44.773 -23.577 44.216 1.00 82.88 206 ALA A N 1
ATOM 1610 C CA . ALA A 1 206 ? -43.986 -23.422 45.433 1.00 82.88 206 ALA A CA 1
ATOM 1611 C C . ALA A 1 206 ? -44.611 -22.376 46.369 1.00 82.88 206 ALA A C 1
ATOM 1613 O O . ALA A 1 206 ? -44.787 -22.666 47.551 1.00 82.88 206 ALA A O 1
ATOM 1614 N N . ILE A 1 207 ? -45.070 -21.232 45.839 1.00 85.81 207 ILE A N 1
ATOM 1615 C CA . ILE A 1 207 ? -45.771 -20.194 46.625 1.00 85.81 207 ILE A CA 1
ATOM 1616 C C . ILE A 1 207 ? -47.010 -20.785 47.318 1.00 85.81 207 ILE A C 1
ATOM 1618 O O . ILE A 1 207 ? -47.214 -20.621 48.521 1.00 85.81 207 ILE A O 1
ATOM 1622 N N . LYS A 1 208 ? -47.801 -21.589 46.599 1.00 87.44 208 LYS A N 1
ATOM 1623 C CA . LYS A 1 208 ? -48.991 -22.247 47.164 1.00 87.44 208 LYS A CA 1
ATOM 1624 C C . LYS A 1 208 ? -48.661 -23.311 48.222 1.00 87.44 208 LYS A C 1
ATOM 1626 O O . LYS A 1 208 ? -49.468 -23.548 49.132 1.00 87.44 208 LYS A O 1
ATOM 1631 N N . ALA A 1 209 ? -47.488 -23.939 48.132 1.00 90.38 209 ALA A N 1
ATOM 1632 C CA . ALA A 1 209 ? -47.002 -24.924 49.098 1.00 90.38 209 ALA A CA 1
ATOM 1633 C C . ALA A 1 209 ? -46.462 -24.287 50.393 1.00 90.38 209 ALA A C 1
ATOM 1635 O O . ALA A 1 209 ? -46.449 -24.951 51.433 1.00 90.38 209 ALA A O 1
ATOM 1636 N N . LEU A 1 210 ? -46.079 -23.005 50.369 1.00 88.81 210 LEU A N 1
ATOM 1637 C CA . LEU A 1 210 ? -45.577 -22.306 51.549 1.00 88.81 210 LEU A CA 1
ATOM 1638 C C . LEU A 1 210 ? -46.628 -22.192 52.661 1.00 88.81 210 LEU A C 1
ATOM 1640 O O . LEU A 1 210 ? -47.850 -22.174 52.456 1.00 88.81 210 LEU A O 1
ATOM 1644 N N . LYS A 1 211 ? -46.127 -22.124 53.895 1.00 92.38 211 LYS A N 1
ATOM 1645 C CA . LYS A 1 211 ? -46.945 -21.850 55.080 1.00 92.38 211 LYS A CA 1
ATOM 1646 C C . LYS A 1 211 ? -47.330 -20.364 55.095 1.00 92.38 211 LYS A C 1
ATOM 1648 O O . LYS A 1 211 ? -46.526 -19.534 54.679 1.00 92.38 211 LYS A O 1
ATOM 1653 N N . PRO A 1 212 ? -48.506 -20.001 55.636 1.00 91.19 212 PRO A N 1
ATOM 1654 C CA . PRO A 1 212 ? -48.964 -18.609 55.660 1.00 91.19 212 PRO A CA 1
ATOM 1655 C C . PRO A 1 212 ? -48.001 -17.662 56.393 1.00 91.19 212 PRO A C 1
ATOM 1657 O O . PRO A 1 212 ? -47.912 -16.500 56.027 1.00 91.19 212 PRO A O 1
ATOM 1660 N N . ASN A 1 213 ? -47.249 -18.144 57.388 1.00 91.00 213 ASN A N 1
ATOM 1661 C CA . ASN A 1 213 ? -46.244 -17.326 58.077 1.00 91.00 213 ASN A CA 1
ATOM 1662 C C . ASN A 1 213 ? -45.067 -16.977 57.156 1.00 91.00 213 ASN A C 1
ATOM 1664 O O . ASN A 1 213 ? -44.698 -15.815 57.079 1.00 91.00 213 ASN A O 1
ATOM 1668 N N . ALA A 1 214 ? -44.568 -17.954 56.392 1.00 89.69 214 ALA A N 1
ATOM 1669 C CA . ALA A 1 214 ? -43.495 -17.731 55.425 1.00 89.69 214 ALA A CA 1
ATOM 1670 C C . ALA A 1 214 ? -43.931 -16.761 54.314 1.00 89.69 214 ALA A C 1
ATOM 1672 O O . ALA A 1 214 ? -43.181 -15.860 53.963 1.00 89.69 214 ALA A O 1
ATOM 1673 N N . LEU A 1 215 ? -45.174 -16.878 53.823 1.00 89.69 215 LEU A N 1
ATOM 1674 C CA . LEU A 1 215 ? -45.735 -15.914 52.866 1.00 89.69 215 LEU A CA 1
ATOM 1675 C C . LEU A 1 215 ? -45.799 -14.498 53.453 1.00 89.69 215 LEU A C 1
ATOM 1677 O O . LEU A 1 215 ? -45.407 -13.545 52.793 1.00 89.69 215 LEU A O 1
ATOM 1681 N N . LYS A 1 216 ? -46.239 -14.348 54.709 1.00 91.69 216 LYS A N 1
ATOM 1682 C CA . LYS A 1 216 ? -46.266 -13.039 55.380 1.00 91.69 216 LYS A CA 1
ATOM 1683 C C . LYS A 1 216 ? -44.878 -12.442 55.553 1.00 91.69 216 LYS A C 1
ATOM 1685 O O . LYS A 1 216 ? -44.756 -11.230 55.456 1.00 91.69 216 LYS A O 1
ATOM 1690 N N . ASP A 1 217 ? -43.864 -13.249 55.834 1.00 90.25 217 ASP A N 1
ATOM 1691 C CA . ASP A 1 217 ? -42.505 -12.748 56.030 1.00 90.25 217 ASP A CA 1
ATOM 1692 C C . ASP A 1 217 ? -41.893 -12.285 54.697 1.00 90.25 217 ASP A C 1
ATOM 1694 O 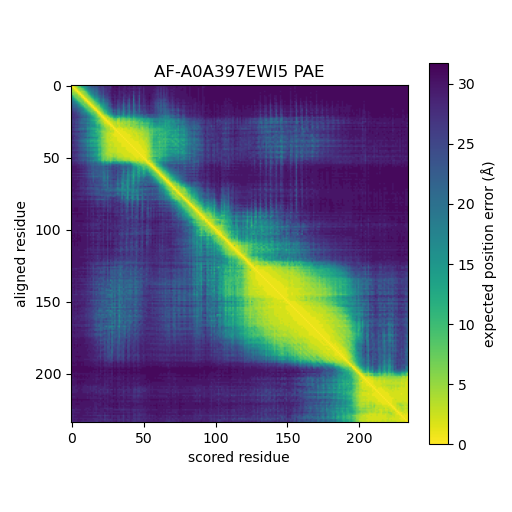O . ASP A 1 217 ? -41.425 -11.151 54.629 1.00 90.25 217 ASP A O 1
ATOM 1698 N N . HIS A 1 218 ? -42.077 -13.041 53.607 1.00 87.44 218 HIS A N 1
ATOM 1699 C CA . HIS A 1 218 ? -41.720 -12.583 52.256 1.00 87.44 218 HIS A CA 1
ATOM 1700 C C . HIS A 1 218 ? -42.494 -11.322 51.828 1.00 87.44 218 HIS A C 1
ATOM 1702 O O . HIS A 1 218 ? -41.934 -10.416 51.215 1.00 87.44 218 HIS A O 1
ATOM 1708 N N . LEU A 1 219 ? -43.784 -11.217 52.171 1.00 90.31 219 LEU A N 1
ATOM 1709 C CA . LEU A 1 219 ? -44.574 -10.012 51.893 1.00 90.31 219 LEU A CA 1
ATOM 1710 C C . LEU A 1 219 ? -44.105 -8.807 52.725 1.00 90.31 219 LEU A C 1
ATOM 1712 O O . LEU A 1 219 ? -44.079 -7.702 52.192 1.00 90.31 219 LEU A O 1
ATOM 1716 N N . LYS A 1 220 ? -43.682 -8.992 53.987 1.00 91.00 220 LYS A N 1
ATOM 1717 C CA . LYS A 1 220 ? -43.088 -7.916 54.810 1.00 91.00 220 LYS A CA 1
ATOM 1718 C C . LYS A 1 220 ? -41.762 -7.433 54.244 1.00 91.00 220 LYS A C 1
ATOM 1720 O O . LYS A 1 220 ? -41.544 -6.227 54.206 1.00 91.00 220 LYS A O 1
ATOM 1725 N N . GLU A 1 221 ? -40.900 -8.353 53.816 1.00 86.81 221 GLU A N 1
ATOM 1726 C CA . GLU A 1 221 ? -39.611 -8.033 53.188 1.00 86.81 221 GLU A CA 1
ATOM 1727 C C . GLU A 1 221 ? -39.808 -7.203 51.912 1.00 86.81 221 GLU A C 1
ATOM 1729 O O . GLU A 1 221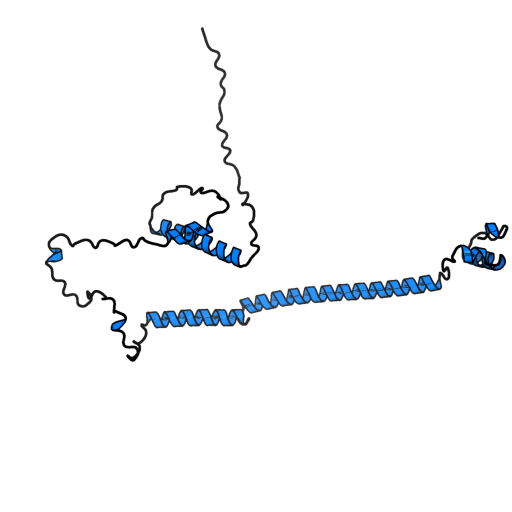 ? -39.062 -6.256 51.668 1.00 86.81 221 GLU A O 1
ATOM 1734 N N . ARG A 1 222 ? -40.886 -7.474 51.166 1.00 86.75 222 ARG A N 1
ATOM 1735 C CA . ARG A 1 222 ? -41.303 -6.705 49.981 1.00 86.75 222 ARG A CA 1
ATOM 1736 C C . ARG A 1 222 ? -42.160 -5.468 50.285 1.00 86.75 222 ARG A C 1
ATOM 1738 O O . ARG A 1 222 ? -42.550 -4.762 49.359 1.00 86.75 222 ARG A O 1
ATOM 1745 N N . GLY A 1 223 ? -42.490 -5.201 51.552 1.00 86.38 223 GLY A N 1
ATOM 1746 C CA . GLY A 1 223 ? -43.341 -4.073 51.958 1.00 86.38 223 GLY A CA 1
ATOM 1747 C C . GLY A 1 223 ? -44.808 -4.165 51.501 1.00 86.38 223 GLY A C 1
ATOM 1748 O O . GLY A 1 223 ? -45.485 -3.142 51.406 1.00 86.38 223 GLY A O 1
ATOM 1749 N N . LEU A 1 224 ? -45.302 -5.370 51.205 1.00 87.75 224 LEU A N 1
ATOM 1750 C CA . LEU A 1 224 ? -46.675 -5.658 50.779 1.00 87.75 224 LEU A CA 1
ATOM 1751 C C . LEU A 1 224 ? -47.591 -5.980 51.980 1.00 87.75 224 LEU A C 1
ATOM 1753 O O . LEU A 1 224 ? -47.138 -6.295 53.082 1.00 87.75 224 LEU A O 1
ATOM 1757 N N . SER A 1 225 ? -48.912 -5.892 51.779 1.00 89.81 225 SER A N 1
ATOM 1758 C CA . SER A 1 225 ? -49.907 -6.149 52.835 1.00 89.81 225 SER A CA 1
ATOM 1759 C C . SER A 1 225 ? -49.874 -7.603 53.323 1.00 89.81 225 SER A C 1
ATOM 1761 O O . SER A 1 225 ? -49.888 -8.536 52.529 1.00 89.81 225 SER A O 1
ATOM 1763 N N . ILE A 1 226 ? -49.902 -7.795 54.646 1.00 92.06 226 ILE A N 1
ATOM 1764 C CA . ILE A 1 226 ? -49.926 -9.113 55.315 1.00 92.06 226 ILE A CA 1
ATOM 1765 C C . ILE A 1 226 ? -51.322 -9.553 55.782 1.00 92.06 226 ILE A C 1
ATOM 1767 O O . ILE A 1 226 ? -51.457 -10.560 56.489 1.00 92.06 226 ILE A O 1
ATOM 1771 N N . GLN A 1 227 ? -52.351 -8.760 55.478 1.00 90.44 227 GLN A N 1
ATOM 1772 C CA . GLN A 1 227 ? -53.718 -9.006 55.931 1.00 90.44 227 GLN A CA 1
ATOM 1773 C C . GLN A 1 227 ? -54.480 -9.861 54.917 1.00 90.44 227 GLN A C 1
ATOM 1775 O O . GLN A 1 227 ? -54.460 -9.564 53.730 1.00 90.44 227 GLN A O 1
ATOM 1780 N N . GLY A 1 228 ? -55.174 -10.896 55.399 1.00 90.38 228 GLY A N 1
ATOM 1781 C CA . GLY A 1 228 ? -55.998 -11.775 54.565 1.00 90.38 228 GLY A CA 1
ATOM 1782 C C . GLY A 1 228 ? -55.871 -13.257 54.915 1.00 90.38 228 GLY A C 1
ATOM 1783 O O . GLY A 1 228 ? -55.149 -13.651 55.841 1.00 90.38 228 GLY A O 1
ATOM 1784 N N . GLN A 1 229 ? -56.612 -14.077 54.172 1.00 91.50 229 GLN A N 1
ATOM 1785 C CA . GLN A 1 229 ? -56.499 -15.534 54.180 1.00 91.50 229 GLN A CA 1
ATOM 1786 C C . GLN A 1 229 ? -55.280 -15.976 53.361 1.00 91.50 229 GLN A C 1
ATOM 1788 O O . GLN A 1 229 ? -54.702 -15.198 52.612 1.00 91.50 229 GLN A O 1
ATOM 1793 N N . LYS A 1 230 ? -54.880 -17.252 53.461 1.00 88.75 230 LYS A N 1
ATOM 1794 C CA . LYS A 1 230 ? -53.696 -17.770 52.742 1.00 88.75 230 LYS A CA 1
ATOM 1795 C C . LYS A 1 230 ? -53.738 -17.491 51.231 1.00 88.75 230 LYS A C 1
ATOM 1797 O O . LYS A 1 230 ? -52.693 -17.236 50.654 1.00 88.75 230 LYS A O 1
ATOM 1802 N N . ASN A 1 231 ? -54.918 -17.531 50.614 1.00 89.25 231 ASN A N 1
ATOM 1803 C CA . ASN A 1 231 ? -55.077 -17.265 49.182 1.00 89.25 231 ASN A CA 1
ATOM 1804 C C . ASN A 1 231 ? -54.841 -15.798 48.805 1.00 89.25 231 ASN A C 1
ATOM 1806 O O . ASN A 1 231 ? -54.480 -15.548 47.667 1.00 89.25 231 ASN A O 1
ATOM 1810 N N . ASP A 1 232 ? -55.019 -14.866 49.744 1.00 89.56 232 ASP A N 1
ATOM 1811 C CA . ASP A 1 232 ? -54.775 -13.435 49.530 1.00 89.56 232 ASP A CA 1
ATOM 1812 C C . ASP A 1 232 ? -53.280 -13.087 49.677 1.00 89.56 232 ASP A C 1
ATOM 1814 O O . ASP A 1 232 ? -52.853 -12.000 49.301 1.00 89.56 232 ASP A O 1
ATOM 1818 N N . LEU A 1 233 ? -52.490 -14.005 50.255 1.00 88.81 233 LEU A N 1
ATOM 1819 C CA . LEU A 1 233 ? -51.046 -13.874 50.484 1.00 88.81 233 LEU A CA 1
ATOM 1820 C C . LEU A 1 233 ? -50.189 -14.560 49.401 1.00 88.81 233 LEU A C 1
ATOM 1822 O O . LEU A 1 233 ? -48.965 -14.453 49.456 1.00 88.81 233 LEU A O 1
ATOM 1826 N N . ILE A 1 234 ? -50.810 -15.336 48.505 1.00 87.44 234 ILE A N 1
ATOM 1827 C CA . ILE A 1 234 ? -50.166 -16.019 47.367 1.00 87.44 234 ILE A CA 1
ATOM 1828 C C . ILE A 1 234 ? -50.208 -15.087 46.162 1.00 87.44 234 ILE A C 1
ATOM 1830 O O . ILE A 1 234 ? -49.145 -14.935 45.523 1.00 87.44 234 ILE A O 1
#